Protein AF-A0AA43ULW0-F1 (afdb_monomer)

Structure (mmCIF, N/CA/C/O backbone):
data_AF-A0AA43ULW0-F1
#
_entry.id   AF-A0AA43ULW0-F1
#
loop_
_atom_site.group_PDB
_atom_site.id
_atom_site.type_symbol
_atom_site.label_atom_id
_atom_site.label_alt_id
_atom_site.label_comp_id
_atom_site.label_asym_id
_atom_site.label_entity_id
_atom_site.label_seq_id
_atom_site.pdbx_PDB_ins_code
_atom_site.Cartn_x
_atom_site.Cartn_y
_atom_site.Cartn_z
_atom_site.occupancy
_atom_site.B_iso_or_equiv
_atom_site.auth_seq_id
_atom_site.auth_comp_id
_atom_site.auth_asym_id
_atom_site.auth_atom_id
_atom_site.pdbx_PDB_model_num
ATOM 1 N N . MET A 1 1 ? 13.156 -22.294 36.234 1.00 58.16 1 MET A N 1
ATOM 2 C CA . MET A 1 1 ? 14.154 -21.804 35.255 1.00 58.16 1 MET A CA 1
ATOM 3 C C . MET A 1 1 ? 14.759 -20.509 35.788 1.00 58.16 1 MET A C 1
ATOM 5 O O . MET A 1 1 ? 14.004 -19.620 36.159 1.00 58.16 1 MET A O 1
ATOM 9 N N . ASN A 1 2 ? 16.083 -20.427 35.946 1.00 69.69 2 ASN A N 1
ATOM 10 C CA . ASN A 1 2 ? 16.732 -19.306 36.641 1.00 69.69 2 ASN A CA 1
ATOM 11 C C . ASN A 1 2 ? 16.742 -18.053 35.742 1.00 69.69 2 ASN A C 1
ATOM 13 O O . ASN A 1 2 ? 17.277 -18.096 34.635 1.00 69.69 2 ASN A O 1
ATOM 17 N N . ARG A 1 3 ? 16.164 -16.943 36.219 1.00 70.12 3 ARG A N 1
ATOM 18 C CA . ARG A 1 3 ? 15.975 -15.676 35.478 1.00 70.12 3 ARG A CA 1
ATOM 19 C C . ARG A 1 3 ? 17.259 -15.163 34.811 1.00 70.12 3 ARG A C 1
ATOM 21 O O . ARG A 1 3 ? 17.190 -14.573 33.741 1.00 70.12 3 ARG A O 1
ATOM 28 N N . LYS A 1 4 ? 18.425 -15.438 35.406 1.00 70.44 4 LYS A N 1
ATOM 29 C CA . LYS A 1 4 ? 19.739 -15.075 34.853 1.00 70.44 4 LYS A CA 1
ATOM 30 C C . LYS A 1 4 ? 20.062 -15.811 33.545 1.00 70.44 4 LYS A C 1
ATOM 32 O O . LYS A 1 4 ? 20.487 -15.164 32.599 1.00 70.44 4 LYS A O 1
ATOM 37 N N . TYR A 1 5 ? 19.782 -17.113 33.448 1.00 70.12 5 TYR A N 1
ATOM 38 C CA . TYR A 1 5 ? 20.028 -17.885 32.220 1.00 70.12 5 TYR A CA 1
ATOM 39 C C . TYR A 1 5 ? 19.070 -17.500 31.088 1.00 70.12 5 TYR A C 1
ATOM 41 O O . TYR A 1 5 ? 19.474 -17.488 29.932 1.00 70.12 5 TYR A O 1
ATOM 49 N N . ALA A 1 6 ? 17.829 -17.123 31.414 1.00 65.94 6 ALA A N 1
ATOM 50 C CA . ALA A 1 6 ? 16.873 -16.622 30.426 1.00 65.94 6 ALA A CA 1
ATOM 51 C C . ALA A 1 6 ? 17.321 -15.276 29.826 1.00 65.94 6 ALA A C 1
ATOM 53 O O . ALA A 1 6 ? 17.268 -15.098 28.614 1.00 65.94 6 ALA A O 1
ATOM 54 N N . ILE A 1 7 ? 17.821 -14.354 30.657 1.00 72.75 7 ILE A N 1
ATOM 55 C CA . ILE A 1 7 ? 18.351 -13.063 30.193 1.00 72.75 7 ILE A CA 1
ATOM 56 C C . ILE A 1 7 ? 19.616 -13.271 29.349 1.00 72.75 7 ILE A C 1
ATOM 58 O O . ILE A 1 7 ? 19.720 -12.703 28.267 1.00 72.75 7 ILE A O 1
ATOM 62 N N . SER A 1 8 ? 20.545 -14.126 29.790 1.00 70.00 8 SER A N 1
ATOM 63 C CA . SER A 1 8 ? 21.756 -14.438 29.019 1.00 70.00 8 SER A CA 1
ATOM 64 C C . SER A 1 8 ? 21.445 -15.087 27.667 1.00 70.00 8 SER A C 1
ATOM 66 O O . SER A 1 8 ? 22.076 -14.732 26.678 1.00 70.00 8 SER A O 1
ATOM 68 N N . ALA A 1 9 ? 20.455 -15.982 27.597 1.00 68.44 9 ALA A N 1
ATOM 69 C CA . ALA A 1 9 ? 20.029 -16.593 26.339 1.00 68.44 9 ALA A CA 1
ATOM 70 C C . ALA A 1 9 ? 19.428 -15.562 25.368 1.00 68.44 9 ALA A C 1
ATOM 72 O O . ALA A 1 9 ? 19.774 -15.562 24.191 1.00 68.44 9 ALA A O 1
ATOM 73 N N . VAL A 1 10 ? 18.586 -14.646 25.859 1.00 72.25 10 VAL A N 1
ATOM 74 C CA . VAL A 1 10 ? 17.993 -13.578 25.032 1.00 72.25 10 VAL A CA 1
ATOM 75 C C . VAL A 1 10 ? 19.062 -12.623 24.501 1.00 72.25 10 VAL A C 1
ATOM 77 O O . VAL A 1 10 ? 19.042 -12.282 23.322 1.00 72.25 10 VAL A O 1
ATOM 80 N N . VAL A 1 11 ? 20.023 -12.227 25.340 1.00 76.38 11 VAL A N 1
ATOM 81 C CA . VAL A 1 11 ? 21.135 -11.359 24.922 1.00 76.38 11 VAL A CA 1
ATOM 82 C C . VAL A 1 11 ? 21.999 -12.047 23.867 1.00 76.38 11 VAL A C 1
ATOM 84 O O . VAL A 1 11 ? 22.369 -11.423 22.879 1.00 76.38 11 VAL A O 1
ATOM 87 N N . LEU A 1 12 ? 22.281 -13.340 24.030 1.00 75.25 12 LEU A N 1
ATOM 88 C CA . LEU A 1 12 ? 23.103 -14.091 23.083 1.00 75.25 12 LEU A CA 1
ATOM 89 C C . LEU A 1 12 ? 22.401 -14.260 21.728 1.00 75.25 12 LEU A C 1
ATOM 91 O O . LEU A 1 12 ? 23.026 -14.062 20.693 1.00 75.25 12 LEU A O 1
ATOM 95 N N . VAL A 1 13 ? 21.091 -14.524 21.726 1.00 73.19 13 VAL A N 1
ATOM 96 C CA . VAL A 1 13 ? 20.280 -14.544 20.497 1.00 73.19 13 VAL A CA 1
ATOM 97 C C . VAL A 1 13 ? 20.261 -13.170 19.822 1.00 73.19 13 VAL A C 1
ATOM 99 O O . VAL A 1 13 ? 20.450 -13.090 18.612 1.00 73.19 13 VAL A O 1
ATOM 102 N N . ALA A 1 14 ? 20.102 -12.083 20.582 1.00 70.50 14 ALA A N 1
ATOM 103 C CA . ALA A 1 14 ? 20.127 -10.727 20.034 1.00 70.50 14 ALA A CA 1
ATOM 104 C C . ALA A 1 14 ? 21.490 -10.368 19.412 1.00 70.50 14 ALA A C 1
ATOM 106 O O . ALA A 1 14 ? 21.528 -9.773 18.339 1.00 70.50 14 ALA A O 1
ATOM 107 N N . ILE A 1 15 ? 22.600 -10.773 20.041 1.00 79.75 15 ILE A N 1
ATOM 108 C CA . ILE A 1 15 ? 23.957 -10.577 19.506 1.00 79.75 15 ILE A CA 1
ATOM 109 C C . ILE A 1 15 ? 24.155 -11.373 18.215 1.00 79.75 15 ILE A C 1
ATOM 111 O O . ILE A 1 15 ? 24.715 -10.844 17.262 1.00 79.75 15 ILE A O 1
ATOM 115 N N . VAL A 1 16 ? 23.684 -12.621 18.160 1.00 74.38 16 VAL A N 1
ATOM 116 C CA . VAL A 1 16 ? 23.778 -13.446 16.947 1.00 74.38 16 VAL A CA 1
ATOM 117 C C . VAL A 1 16 ? 22.967 -12.828 15.809 1.00 74.38 16 VAL A C 1
ATOM 119 O O . VAL A 1 16 ? 23.481 -12.716 14.702 1.00 74.38 16 VAL A O 1
ATOM 122 N N . ILE A 1 17 ? 21.744 -12.362 16.077 1.00 72.62 17 ILE A N 1
ATOM 123 C CA . ILE A 1 17 ? 20.927 -11.655 15.080 1.00 72.62 17 ILE A CA 1
ATOM 124 C C . ILE A 1 17 ? 21.650 -10.392 14.599 1.00 72.62 17 ILE A C 1
ATOM 126 O O . ILE A 1 17 ? 21.774 -10.195 13.397 1.00 72.62 17 ILE A O 1
ATOM 130 N N . ALA A 1 18 ? 22.184 -9.575 15.509 1.00 71.50 18 ALA A N 1
ATOM 131 C CA . ALA A 1 18 ? 22.922 -8.367 15.148 1.00 71.50 18 ALA A CA 1
ATOM 132 C C . ALA A 1 18 ? 24.180 -8.675 14.318 1.00 71.50 18 ALA A C 1
ATOM 134 O O . ALA A 1 18 ? 24.424 -8.015 13.316 1.00 71.50 18 ALA A O 1
ATOM 135 N N . ALA A 1 19 ? 24.947 -9.705 14.680 1.00 73.00 19 ALA A N 1
ATOM 136 C CA . ALA A 1 19 ? 26.138 -10.116 13.940 1.00 73.00 19 ALA A CA 1
ATOM 137 C C . ALA A 1 19 ? 25.799 -10.633 12.533 1.00 73.00 19 ALA A C 1
ATOM 139 O O . ALA A 1 19 ? 26.505 -10.321 11.577 1.00 73.00 19 ALA A O 1
ATOM 140 N N . VAL A 1 20 ? 24.705 -11.389 12.398 1.00 73.19 20 VAL A N 1
ATOM 141 C CA . VAL A 1 20 ? 24.195 -11.853 11.101 1.00 73.19 20 VAL A CA 1
ATOM 142 C C . VAL A 1 20 ? 23.741 -10.666 10.252 1.00 73.19 20 VAL A C 1
ATOM 144 O O . VAL A 1 20 ? 24.129 -10.576 9.091 1.00 73.19 20 VAL A O 1
ATOM 147 N N . LEU A 1 21 ? 22.990 -9.726 10.831 1.00 70.62 21 LEU A N 1
ATOM 148 C CA . LEU A 1 21 ? 22.562 -8.510 10.140 1.00 70.62 21 LEU A CA 1
ATOM 149 C C . LEU A 1 21 ? 23.760 -7.673 9.680 1.00 70.62 21 LEU A C 1
ATOM 151 O O . LEU A 1 21 ? 23.816 -7.333 8.507 1.00 70.62 21 LEU A O 1
ATOM 155 N N . CYS A 1 22 ? 24.760 -7.439 10.535 1.00 73.12 22 CYS A N 1
ATOM 156 C CA . CYS A 1 22 ? 25.974 -6.711 10.151 1.00 73.12 22 CYS A CA 1
ATOM 157 C C . CYS A 1 22 ? 26.786 -7.440 9.070 1.00 73.12 22 CYS A C 1
ATOM 159 O O . CYS A 1 22 ? 27.347 -6.800 8.186 1.00 73.12 22 CYS A O 1
ATOM 161 N N . TYR A 1 23 ? 26.851 -8.775 9.103 1.00 71.06 23 TYR A N 1
ATOM 162 C CA . TYR A 1 23 ? 27.538 -9.552 8.068 1.00 71.06 23 TYR A CA 1
ATOM 163 C C . TYR A 1 23 ? 26.844 -9.438 6.702 1.00 71.06 23 TYR A C 1
ATOM 165 O O . TYR A 1 23 ? 27.512 -9.263 5.679 1.00 71.06 23 TYR A O 1
ATOM 173 N N . PHE A 1 24 ? 25.510 -9.517 6.681 1.00 66.19 24 PHE A N 1
ATOM 174 C CA . PHE A 1 24 ? 24.723 -9.301 5.467 1.00 66.19 24 PHE A CA 1
ATOM 175 C C . PHE A 1 24 ? 24.762 -7.847 5.006 1.00 66.19 24 PHE A C 1
ATOM 177 O O . PHE A 1 24 ? 24.799 -7.604 3.809 1.00 66.19 24 PHE A O 1
ATOM 184 N N . GLU A 1 25 ? 24.816 -6.887 5.923 1.00 67.50 25 GLU A N 1
ATOM 185 C CA . GLU A 1 25 ? 24.970 -5.474 5.599 1.00 67.50 25 GLU A CA 1
ATOM 186 C C . GLU A 1 25 ? 26.327 -5.224 4.930 1.00 67.50 25 GLU A C 1
ATOM 188 O O . GLU A 1 25 ? 26.369 -4.659 3.847 1.00 67.50 25 GLU A O 1
ATOM 193 N N . MET A 1 26 ? 27.436 -5.737 5.471 1.00 66.38 26 MET A N 1
ATOM 194 C CA . MET A 1 26 ? 28.771 -5.525 4.891 1.00 66.38 26 MET A CA 1
ATOM 195 C C . MET A 1 26 ? 28.966 -6.166 3.509 1.00 66.38 26 MET A C 1
ATOM 197 O O . MET A 1 26 ? 29.597 -5.565 2.645 1.00 66.38 26 MET A O 1
ATOM 201 N N . ASN A 1 27 ? 28.451 -7.379 3.286 1.00 63.94 27 ASN A N 1
ATOM 202 C CA . ASN A 1 27 ? 28.616 -8.071 1.999 1.00 63.94 27 ASN A CA 1
ATOM 203 C C . ASN A 1 27 ? 27.498 -7.737 1.000 1.00 63.94 27 ASN A C 1
ATOM 205 O O . ASN A 1 27 ? 27.727 -7.712 -0.206 1.00 63.94 27 ASN A O 1
ATOM 209 N N . GLY A 1 28 ? 26.290 -7.474 1.497 1.00 61.84 28 GLY A N 1
ATOM 210 C CA . GLY A 1 28 ? 25.127 -7.118 0.693 1.00 61.84 28 GLY A CA 1
ATOM 211 C C . GLY A 1 28 ? 25.151 -5.670 0.219 1.00 61.84 28 GLY A C 1
ATOM 212 O O . GLY A 1 28 ? 24.713 -5.417 -0.893 1.00 61.84 28 GLY A O 1
ATOM 213 N N . THR A 1 29 ? 25.706 -4.725 0.989 1.00 60.19 29 THR A N 1
ATOM 214 C CA . THR A 1 29 ? 25.797 -3.312 0.563 1.00 60.19 29 THR A CA 1
ATOM 215 C C . THR A 1 29 ? 26.642 -3.127 -0.692 1.00 60.19 29 THR A C 1
ATOM 217 O O . THR A 1 29 ? 26.262 -2.339 -1.548 1.00 60.19 29 THR A O 1
ATOM 220 N N . ILE A 1 30 ? 27.741 -3.874 -0.841 1.00 59.78 30 ILE A N 1
ATOM 221 C CA . ILE A 1 30 ? 28.612 -3.790 -2.024 1.00 59.78 30 ILE A CA 1
ATOM 222 C C . ILE A 1 30 ? 27.890 -4.341 -3.263 1.00 59.78 30 ILE A C 1
ATOM 224 O O . ILE A 1 30 ? 27.883 -3.696 -4.302 1.00 59.78 30 ILE A O 1
ATOM 228 N N . ALA A 1 31 ? 27.219 -5.490 -3.140 1.00 67.75 31 ALA A N 1
ATOM 229 C CA . ALA A 1 31 ? 26.473 -6.09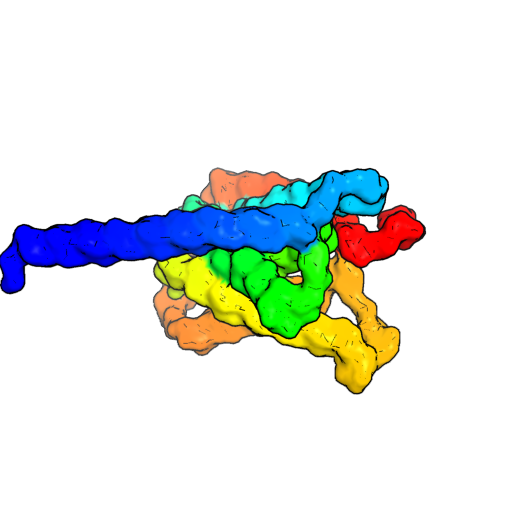0 -4.249 1.00 67.75 31 ALA A CA 1
ATOM 230 C C . ALA A 1 31 ? 25.185 -5.322 -4.606 1.00 67.75 31 ALA A C 1
ATOM 232 O O . ALA A 1 31 ? 24.774 -5.315 -5.763 1.00 67.75 31 ALA A O 1
ATOM 233 N N . LEU A 1 32 ? 24.538 -4.681 -3.626 1.00 67.19 32 LEU A N 1
ATOM 234 C CA . LEU A 1 32 ? 23.335 -3.878 -3.846 1.00 67.19 32 LEU A CA 1
ATOM 235 C C . LEU A 1 32 ? 23.670 -2.508 -4.447 1.00 67.19 32 LEU A C 1
ATOM 237 O O . LEU A 1 32 ? 22.908 -2.021 -5.271 1.00 67.19 32 LEU A O 1
ATOM 241 N N . ALA A 1 33 ? 24.804 -1.900 -4.076 1.00 70.81 33 ALA A N 1
ATOM 242 C CA . ALA A 1 33 ? 25.234 -0.615 -4.631 1.00 70.81 33 ALA A CA 1
ATOM 243 C C . ALA A 1 33 ? 25.393 -0.668 -6.158 1.00 70.81 33 ALA A C 1
ATOM 245 O O . ALA A 1 33 ? 24.956 0.256 -6.835 1.00 70.81 33 ALA A O 1
ATOM 246 N N . ASP A 1 34 ? 25.916 -1.774 -6.695 1.00 79.56 34 ASP A N 1
ATOM 247 C CA . ASP A 1 34 ? 26.040 -1.987 -8.145 1.00 79.56 34 ASP A CA 1
ATOM 248 C C . ASP A 1 34 ? 24.681 -2.169 -8.846 1.00 79.56 34 ASP A C 1
ATOM 250 O O . ASP A 1 34 ? 24.574 -1.982 -10.059 1.00 79.56 34 ASP A O 1
ATOM 254 N N . LYS A 1 35 ? 23.631 -2.531 -8.097 1.00 84.12 35 LYS A N 1
ATOM 255 C CA . LYS A 1 35 ? 22.265 -2.656 -8.614 1.00 84.12 35 LYS A CA 1
ATOM 256 C C . LYS A 1 35 ? 21.477 -1.351 -8.547 1.00 84.12 35 LYS A C 1
ATOM 258 O O . LYS A 1 35 ? 20.441 -1.283 -9.188 1.00 84.12 35 LYS A O 1
ATOM 263 N N . ILE A 1 36 ? 21.888 -0.331 -7.798 1.00 88.69 36 ILE A N 1
ATOM 264 C CA . ILE A 1 36 ? 21.110 0.912 -7.674 1.00 88.69 36 ILE A CA 1
ATOM 265 C C . ILE A 1 36 ? 21.360 1.804 -8.895 1.00 88.69 36 ILE A C 1
ATOM 267 O O . ILE A 1 36 ? 22.508 2.031 -9.273 1.00 88.69 36 ILE A O 1
ATOM 271 N N . SER A 1 37 ? 20.287 2.315 -9.506 1.00 89.31 37 SER A N 1
ATOM 272 C CA . SER A 1 37 ? 20.391 3.288 -10.599 1.00 89.31 37 SER A CA 1
ATOM 273 C C . SER A 1 37 ? 21.152 4.542 -10.154 1.00 89.31 37 SER A C 1
ATOM 275 O O . SER A 1 37 ? 21.019 5.000 -9.018 1.00 89.31 37 SER A O 1
ATOM 277 N N . ASP A 1 38 ? 21.911 5.152 -11.066 1.00 87.69 38 ASP A N 1
ATOM 278 C CA . ASP A 1 38 ? 22.600 6.418 -10.799 1.00 87.69 38 ASP A CA 1
ATOM 279 C C . ASP A 1 38 ? 21.647 7.632 -10.740 1.00 87.69 38 ASP A C 1
ATOM 281 O O . ASP A 1 38 ? 22.072 8.735 -10.386 1.00 87.69 38 ASP A O 1
ATOM 285 N N . GLY A 1 39 ? 20.360 7.443 -11.068 1.00 85.25 39 GLY A N 1
ATOM 286 C CA . GLY A 1 39 ? 19.323 8.475 -10.998 1.00 85.25 39 GLY A CA 1
ATOM 287 C C . GLY A 1 39 ? 19.490 9.607 -12.017 1.00 85.25 39 GLY A C 1
ATOM 288 O O . GLY A 1 39 ? 18.834 10.649 -11.914 1.00 85.25 39 GLY A O 1
ATOM 289 N N . SER A 1 40 ? 20.390 9.455 -12.992 1.00 86.75 40 SER A N 1
ATOM 290 C CA . SER A 1 40 ? 20.744 10.525 -13.928 1.00 86.75 40 SER A CA 1
ATOM 291 C C . SER A 1 40 ? 19.685 10.760 -15.010 1.00 86.75 40 SER A C 1
ATOM 293 O O . SER A 1 40 ? 19.650 11.835 -15.616 1.00 86.75 40 SER A O 1
ATOM 295 N N . SER A 1 41 ? 18.796 9.789 -15.244 1.00 88.56 41 SER A N 1
ATOM 296 C CA . SER A 1 41 ? 17.776 9.892 -16.286 1.00 88.56 41 SER A CA 1
ATOM 297 C C . SER A 1 41 ? 16.658 10.874 -15.904 1.00 88.56 41 SER A C 1
ATOM 299 O O . SER A 1 41 ? 16.161 10.895 -14.776 1.00 88.56 41 SER A O 1
ATOM 301 N N . ALA A 1 42 ? 16.218 11.691 -16.867 1.00 87.00 42 ALA A N 1
ATOM 302 C CA . ALA A 1 42 ? 15.141 12.660 -16.643 1.00 87.00 42 ALA A CA 1
ATOM 303 C C . ALA A 1 42 ? 13.816 11.981 -16.247 1.00 87.00 42 ALA A C 1
ATOM 305 O O . ALA A 1 42 ? 13.073 12.503 -15.418 1.00 87.00 42 ALA A O 1
ATOM 306 N N . THR A 1 43 ? 13.535 10.801 -16.808 1.00 85.94 43 THR A N 1
ATOM 307 C CA . THR A 1 43 ? 12.348 10.001 -16.478 1.00 85.94 43 THR A CA 1
ATOM 308 C C . THR A 1 43 ? 12.359 9.566 -15.017 1.00 85.94 43 THR A C 1
ATOM 310 O O . THR A 1 43 ? 11.354 9.719 -14.327 1.00 85.94 43 THR A O 1
ATOM 313 N N . GLU A 1 44 ? 13.500 9.092 -14.520 1.00 89.25 44 GLU A N 1
ATOM 314 C CA . GLU A 1 44 ? 13.638 8.645 -13.135 1.00 89.25 44 GLU A CA 1
ATOM 315 C C . GLU A 1 44 ? 13.504 9.810 -12.143 1.00 89.25 44 GLU A C 1
ATOM 317 O O . GLU A 1 44 ? 12.828 9.695 -11.119 1.00 89.25 44 GLU A O 1
ATOM 322 N N . GLN A 1 45 ? 14.040 10.984 -12.490 1.00 89.12 45 GLN A N 1
ATOM 323 C CA . GLN A 1 45 ? 13.859 12.205 -11.695 1.00 89.12 45 GLN A CA 1
ATOM 324 C C . GLN A 1 45 ? 12.392 12.662 -11.645 1.00 89.12 45 GLN A C 1
ATOM 326 O O . GLN A 1 45 ? 11.919 13.098 -10.594 1.00 89.12 45 GLN A O 1
ATOM 331 N N . LEU A 1 46 ? 11.640 12.535 -12.744 1.00 87.69 46 LEU A N 1
ATOM 332 C CA . LEU A 1 46 ? 10.200 12.827 -12.760 1.00 87.69 46 LEU A CA 1
ATOM 333 C C . LEU A 1 46 ? 9.404 11.815 -11.927 1.00 87.69 46 LEU A C 1
ATOM 335 O O . LEU A 1 46 ? 8.511 12.194 -11.166 1.00 87.69 46 LEU A O 1
ATOM 339 N N . GLN A 1 47 ? 9.751 10.532 -12.030 1.00 92.25 47 GLN A N 1
ATOM 340 C CA . GLN A 1 47 ? 9.181 9.475 -11.198 1.00 92.25 47 GLN A CA 1
ATOM 341 C C . GLN A 1 47 ? 9.493 9.688 -9.710 1.00 92.25 47 GLN A C 1
ATOM 343 O O . GLN A 1 47 ? 8.705 9.276 -8.858 1.00 92.25 47 GLN A O 1
ATOM 348 N N . PHE A 1 48 ? 10.598 10.363 -9.364 1.00 93.44 48 PHE A N 1
ATOM 349 C CA . PHE A 1 48 ? 10.936 10.632 -7.968 1.00 93.44 48 PHE A CA 1
ATOM 350 C C . PHE A 1 48 ? 9.859 11.443 -7.250 1.00 93.44 48 PHE A C 1
ATOM 352 O O . PHE A 1 48 ? 9.406 11.035 -6.179 1.00 93.44 48 PHE A O 1
ATOM 359 N N . GLY A 1 49 ? 9.380 12.519 -7.880 1.00 93.50 49 GLY A N 1
ATOM 360 C CA . GLY A 1 49 ? 8.271 13.316 -7.352 1.00 93.50 49 GLY A CA 1
ATOM 361 C C . GLY A 1 49 ? 7.003 12.483 -7.161 1.00 93.50 49 GLY A C 1
ATOM 362 O O . GLY A 1 49 ? 6.430 12.476 -6.074 1.00 93.50 49 GLY A O 1
ATOM 363 N N . LYS A 1 50 ? 6.630 11.688 -8.172 1.00 93.88 50 LYS A N 1
ATOM 364 C CA . LYS A 1 50 ? 5.438 10.828 -8.098 1.00 93.88 50 LYS A CA 1
ATOM 365 C C . LYS A 1 50 ? 5.545 9.775 -6.996 1.00 93.88 50 LYS A C 1
ATOM 367 O O . LYS A 1 50 ? 4.576 9.514 -6.294 1.00 93.88 50 LYS A O 1
ATOM 372 N N . ASN A 1 51 ? 6.723 9.189 -6.788 1.00 96.12 51 ASN A N 1
ATOM 373 C CA . ASN A 1 51 ? 6.924 8.229 -5.703 1.00 96.12 51 ASN A CA 1
ATOM 374 C C . ASN A 1 51 ? 6.712 8.871 -4.323 1.00 96.12 51 ASN A C 1
ATOM 376 O O . ASN A 1 51 ? 6.071 8.278 -3.456 1.00 96.12 51 ASN A O 1
ATOM 380 N N . LEU A 1 52 ? 7.216 10.093 -4.116 1.00 96.62 52 LEU A N 1
ATOM 381 C CA . LEU A 1 52 ? 6.983 10.823 -2.868 1.00 96.62 52 LEU A CA 1
ATOM 382 C C . LEU A 1 52 ? 5.496 11.114 -2.649 1.00 96.62 52 LEU A C 1
ATOM 384 O O . LEU A 1 52 ? 5.009 10.944 -1.529 1.00 96.62 52 LEU A O 1
ATOM 388 N N . ASP A 1 53 ? 4.770 11.480 -3.706 1.00 97.56 53 ASP A N 1
ATOM 389 C CA . ASP A 1 53 ? 3.322 11.676 -3.633 1.00 97.56 53 ASP A CA 1
ATOM 390 C C . ASP A 1 53 ? 2.615 10.390 -3.186 1.00 97.56 53 ASP A C 1
ATOM 392 O O . ASP A 1 53 ? 1.788 10.435 -2.279 1.00 97.56 53 ASP A O 1
ATOM 396 N N . ILE A 1 54 ? 2.977 9.227 -3.740 1.00 97.75 54 ILE A N 1
ATOM 397 C CA . ILE A 1 54 ? 2.367 7.938 -3.372 1.00 97.75 54 ILE A CA 1
ATOM 398 C C . ILE A 1 54 ? 2.711 7.551 -1.929 1.00 97.75 54 ILE A C 1
ATOM 400 O O . ILE A 1 54 ? 1.839 7.078 -1.198 1.00 97.75 54 ILE A O 1
ATOM 404 N N . TRP A 1 55 ? 3.945 7.787 -1.473 1.00 97.56 55 TRP A N 1
ATOM 405 C CA . TRP A 1 55 ? 4.307 7.608 -0.063 1.00 97.56 55 TRP A CA 1
ATOM 406 C C . TRP A 1 55 ? 3.461 8.484 0.857 1.00 97.56 55 TRP A C 1
ATOM 408 O O . TRP A 1 55 ? 3.002 8.033 1.911 1.00 97.56 55 TRP A O 1
ATOM 418 N N . PHE A 1 56 ? 3.231 9.734 0.459 1.00 97.88 56 PHE A N 1
ATOM 419 C CA . PHE A 1 56 ? 2.387 10.640 1.216 1.00 97.88 56 PHE A CA 1
ATOM 420 C C . PHE A 1 56 ? 0.926 10.175 1.205 1.00 97.88 56 PHE A C 1
ATOM 422 O O . PHE A 1 56 ? 0.305 10.098 2.265 1.00 97.88 56 PHE A O 1
ATOM 429 N N . MET A 1 57 ? 0.405 9.746 0.051 1.00 98.38 57 MET A N 1
ATOM 430 C CA . MET A 1 57 ? -0.917 9.128 -0.063 1.00 98.38 57 MET A CA 1
ATOM 431 C C . MET A 1 57 ? -1.048 7.898 0.837 1.00 98.38 57 MET A C 1
ATOM 433 O O . MET A 1 57 ? -2.054 7.779 1.527 1.00 98.38 57 MET A O 1
ATOM 437 N N . LEU A 1 58 ? -0.033 7.030 0.919 1.00 98.12 58 LEU A N 1
ATOM 438 C CA . LEU A 1 58 ? -0.037 5.859 1.803 1.00 98.12 58 LEU A CA 1
ATOM 439 C C . LEU A 1 58 ? -0.294 6.266 3.259 1.00 98.12 58 LEU A C 1
ATOM 441 O O . LEU A 1 58 ? -1.125 5.655 3.935 1.00 98.12 58 LEU A O 1
ATOM 445 N N . MET A 1 59 ? 0.354 7.336 3.728 1.00 96.31 59 MET A N 1
ATOM 446 C CA . MET A 1 59 ? 0.097 7.880 5.065 1.00 96.31 59 MET A CA 1
ATOM 447 C C . MET A 1 59 ? -1.306 8.475 5.180 1.00 96.31 59 MET A C 1
ATOM 449 O O . MET A 1 59 ? -1.980 8.255 6.182 1.00 96.31 59 MET A O 1
ATOM 453 N N . LEU A 1 60 ? -1.787 9.188 4.162 1.00 97.75 60 LEU A N 1
ATOM 454 C CA . LEU A 1 60 ? -3.140 9.748 4.162 1.00 97.75 60 LEU A CA 1
ATOM 455 C C . LEU A 1 60 ? -4.227 8.659 4.181 1.00 97.75 60 LEU A C 1
ATOM 457 O O . LEU A 1 60 ? -5.247 8.851 4.838 1.00 97.75 60 LEU A O 1
ATOM 461 N N . VAL A 1 61 ? -4.009 7.492 3.560 1.00 97.00 61 VAL A N 1
ATOM 462 C CA . VAL A 1 61 ? -4.927 6.344 3.692 1.00 97.00 61 VAL A CA 1
ATOM 463 C C . VAL A 1 61 ? -4.994 5.873 5.149 1.00 97.00 61 VAL A C 1
ATOM 465 O O . VAL A 1 61 ? -6.083 5.562 5.632 1.00 97.00 61 VAL A O 1
ATOM 468 N N . ALA A 1 62 ? -3.887 5.911 5.903 1.00 95.19 62 ALA A N 1
ATOM 469 C CA . ALA A 1 62 ? -3.930 5.669 7.348 1.00 95.19 62 ALA A CA 1
ATOM 470 C C . ALA A 1 62 ? -4.878 6.653 8.049 1.00 95.19 62 ALA A C 1
ATOM 472 O O . ALA A 1 62 ? -5.741 6.234 8.818 1.00 95.19 62 ALA A O 1
ATOM 473 N N . PHE A 1 63 ? -4.769 7.947 7.728 1.00 95.25 63 PHE A N 1
ATOM 474 C CA . PHE A 1 63 ? -5.640 8.998 8.264 1.00 95.25 63 PHE A CA 1
ATOM 475 C C . PHE A 1 63 ? -7.103 8.886 7.807 1.00 95.25 63 PHE A C 1
ATOM 477 O O . PHE A 1 63 ? -7.987 9.336 8.530 1.00 95.25 63 PHE A O 1
ATOM 484 N N . LEU A 1 64 ? -7.408 8.242 6.677 1.00 94.69 64 LEU A N 1
ATOM 485 C CA . LEU A 1 64 ? -8.795 7.898 6.338 1.00 94.69 64 LEU A CA 1
ATOM 486 C C . LEU A 1 64 ? -9.376 6.845 7.279 1.00 94.69 64 LEU A C 1
ATOM 488 O O . LEU A 1 64 ? -10.564 6.879 7.593 1.00 94.69 64 LEU A O 1
ATOM 492 N N . MET A 1 65 ? -8.548 5.910 7.736 1.00 94.19 65 MET A N 1
ATOM 493 C CA . MET A 1 65 ? -8.989 4.793 8.563 1.00 94.19 65 MET A CA 1
ATOM 494 C C . MET A 1 65 ? -9.155 5.170 10.045 1.00 94.19 65 MET A C 1
ATOM 496 O O . MET A 1 65 ? -9.808 4.436 10.784 1.00 94.19 65 MET A O 1
ATOM 500 N N . ILE A 1 66 ? -8.667 6.332 10.501 1.00 93.75 66 ILE A N 1
ATOM 501 C CA . ILE A 1 66 ? -8.734 6.714 11.927 1.00 93.75 66 ILE A CA 1
ATOM 502 C C . ILE A 1 66 ? -10.131 7.086 12.438 1.00 93.75 66 ILE A C 1
ATOM 504 O O . ILE A 1 66 ? -10.267 7.458 13.600 1.00 93.75 66 ILE A O 1
ATOM 508 N N . PHE A 1 67 ? -11.185 6.990 11.621 1.00 89.44 67 PHE A N 1
ATOM 509 C CA . PHE A 1 67 ? -12.542 7.388 12.016 1.00 89.44 67 PHE A CA 1
ATOM 510 C C . PHE A 1 67 ? -13.028 6.701 13.304 1.00 89.44 67 PHE A C 1
ATOM 512 O O . PHE A 1 67 ? -13.745 7.334 14.085 1.00 89.44 67 PHE A O 1
ATOM 519 N N . ILE A 1 68 ? -12.600 5.458 13.566 1.00 91.00 68 ILE A N 1
ATOM 520 C CA . ILE A 1 68 ? -12.952 4.711 14.779 1.00 91.00 68 ILE A CA 1
ATOM 521 C C . ILE A 1 68 ? -12.078 5.157 15.953 1.00 91.00 68 ILE A C 1
ATOM 523 O O . ILE A 1 68 ? -10.901 4.797 16.047 1.00 91.00 68 ILE A O 1
ATOM 527 N N . ARG A 1 69 ? -12.699 5.832 16.928 1.00 90.06 69 ARG A N 1
ATOM 528 C CA . ARG A 1 69 ? -12.035 6.41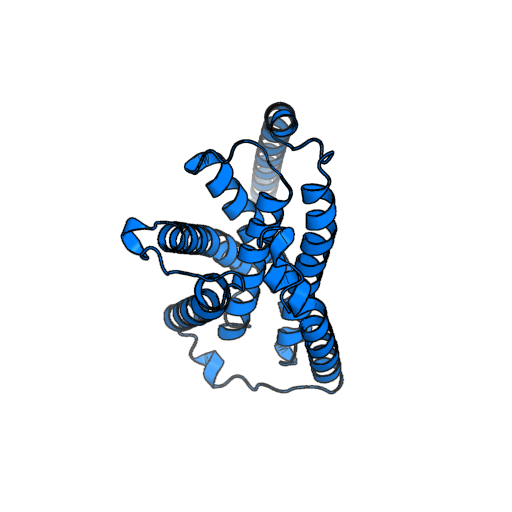1 18.110 1.00 90.06 69 ARG A CA 1
ATOM 529 C C . ARG A 1 69 ? -11.075 5.452 18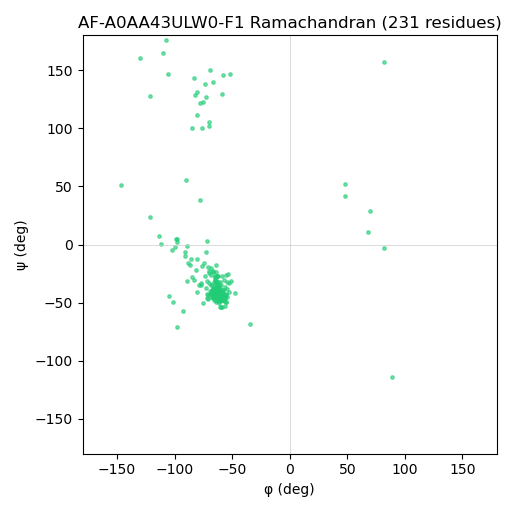.819 1.00 90.06 69 ARG A C 1
ATOM 531 O O . ARG A 1 69 ? -9.999 5.841 19.264 1.00 90.06 69 ARG A O 1
ATOM 538 N N . LYS A 1 70 ? -11.480 4.189 18.963 1.00 90.25 70 LYS A N 1
ATOM 539 C CA . LYS A 1 70 ? -10.716 3.155 19.679 1.00 90.25 70 LYS A CA 1
ATOM 540 C C . LYS A 1 70 ? -9.371 2.835 19.018 1.00 90.25 70 LYS A C 1
ATOM 542 O O . LYS A 1 70 ? -8.434 2.460 19.719 1.00 90.25 70 LYS A O 1
ATOM 547 N N . PHE A 1 71 ? -9.282 2.959 17.694 1.00 89.31 71 PHE A N 1
ATOM 548 C CA . PHE A 1 71 ? -8.130 2.518 16.909 1.00 89.31 71 PHE A CA 1
ATOM 549 C C . PHE A 1 71 ? -7.329 3.671 16.292 1.00 89.31 71 PHE A C 1
ATOM 551 O O . PHE A 1 71 ? -6.312 3.388 15.666 1.00 89.31 71 PHE A O 1
ATOM 558 N N . GLU A 1 72 ? -7.728 4.932 16.521 1.00 90.12 72 GLU A N 1
ATOM 559 C CA . GLU A 1 72 ? -7.176 6.152 15.901 1.00 90.12 72 GLU A CA 1
ATOM 560 C C . GLU A 1 72 ? -5.660 6.078 15.638 1.00 90.12 72 GLU A C 1
ATOM 562 O O . GLU A 1 72 ? -5.221 5.957 14.500 1.00 90.12 72 GLU A O 1
ATOM 567 N N . TRP A 1 73 ? -4.842 6.064 16.691 1.00 91.38 73 TRP A N 1
ATOM 568 C CA . TRP A 1 73 ? -3.380 6.045 16.550 1.00 91.38 73 TRP A CA 1
ATOM 569 C C . TRP A 1 73 ? -2.797 4.655 16.281 1.00 91.38 73 TRP A C 1
ATOM 571 O O . TRP A 1 73 ? -1.693 4.530 15.750 1.00 91.38 73 TRP A O 1
ATOM 581 N N . GLY A 1 74 ? -3.534 3.599 16.633 1.00 94.12 74 GLY A N 1
ATOM 582 C CA . GLY A 1 74 ? -3.122 2.224 16.361 1.00 94.12 74 GLY A CA 1
ATOM 583 C C . GLY A 1 74 ? -3.022 1.949 14.861 1.00 94.12 74 GLY A C 1
ATOM 584 O O . GLY A 1 74 ? -2.126 1.235 14.424 1.00 94.12 74 GLY A O 1
ATOM 585 N N . ILE A 1 75 ? -3.892 2.571 14.070 1.00 95.06 75 ILE A N 1
ATOM 586 C CA . ILE A 1 75 ? -3.925 2.439 12.612 1.00 95.06 75 ILE A CA 1
ATOM 587 C C . ILE A 1 75 ? -2.680 3.027 11.953 1.00 95.06 75 ILE A C 1
ATOM 589 O O . ILE A 1 75 ? -2.152 2.428 11.016 1.00 95.06 75 ILE A O 1
ATOM 593 N N . CYS A 1 76 ? -2.159 4.145 12.460 1.00 95.50 76 CYS A N 1
ATOM 594 C CA . CYS A 1 76 ? -0.913 4.718 11.951 1.00 95.50 76 CYS A CA 1
ATOM 595 C C . CYS A 1 76 ? 0.251 3.734 12.130 1.00 95.50 76 CYS A C 1
ATOM 597 O O . CYS A 1 76 ? 1.015 3.494 11.198 1.00 95.50 76 CYS A O 1
ATOM 599 N N . LEU A 1 77 ? 0.349 3.090 13.300 1.00 95.81 77 LEU A N 1
ATOM 600 C CA . LEU A 1 77 ? 1.372 2.071 13.540 1.00 95.81 77 LEU A CA 1
ATOM 601 C C . LEU A 1 77 ? 1.144 0.813 12.688 1.00 95.81 77 LEU A C 1
ATOM 603 O O . LEU A 1 77 ? 2.094 0.293 12.109 1.00 95.81 77 LEU A O 1
ATOM 607 N N . ALA A 1 78 ? -0.101 0.346 12.566 1.00 96.50 78 ALA A N 1
ATOM 608 C CA . ALA A 1 78 ? -0.454 -0.780 11.700 1.00 96.50 78 ALA A CA 1
ATOM 609 C C . ALA A 1 78 ? -0.068 -0.517 10.236 1.00 96.50 78 ALA A C 1
ATOM 611 O O . ALA A 1 78 ? 0.457 -1.405 9.564 1.00 96.50 78 ALA A O 1
ATOM 612 N N . THR A 1 79 ? -0.265 0.717 9.769 1.00 96.88 79 THR A N 1
ATOM 613 C CA . THR A 1 79 ? 0.117 1.171 8.428 1.00 96.88 79 THR A CA 1
ATOM 614 C C . THR A 1 79 ? 1.629 1.133 8.245 1.00 96.88 79 THR A C 1
ATOM 616 O O . THR A 1 79 ? 2.103 0.523 7.298 1.00 96.88 79 THR A O 1
ATOM 619 N N . LEU A 1 80 ? 2.407 1.690 9.177 1.00 96.75 80 LEU A N 1
ATOM 620 C CA . LEU A 1 80 ? 3.872 1.663 9.089 1.00 96.75 80 LEU A CA 1
ATOM 621 C C . LEU A 1 80 ? 4.433 0.233 9.096 1.00 96.75 80 LEU A C 1
ATOM 623 O O . LEU A 1 80 ? 5.310 -0.089 8.297 1.00 96.75 80 LEU A O 1
ATOM 627 N N . LEU A 1 81 ? 3.916 -0.632 9.976 1.00 96.12 81 LEU A N 1
ATOM 628 C CA . LEU A 1 81 ? 4.354 -2.027 10.089 1.00 96.12 81 LEU A CA 1
ATOM 629 C C . LEU A 1 81 ? 4.004 -2.847 8.843 1.00 96.12 81 LEU A C 1
ATOM 631 O O . LEU A 1 81 ? 4.835 -3.601 8.342 1.00 96.12 81 LEU A O 1
ATOM 635 N N . SER A 1 82 ? 2.777 -2.712 8.343 1.00 96.62 82 SER A N 1
ATOM 636 C CA . SER A 1 82 ? 2.367 -3.411 7.126 1.00 96.62 82 SER A CA 1
ATOM 637 C C . SER A 1 82 ? 3.128 -2.896 5.908 1.00 96.62 82 SER A C 1
ATOM 639 O O . SER A 1 82 ? 3.658 -3.720 5.172 1.00 96.62 82 SER A O 1
ATOM 641 N N . ALA A 1 83 ? 3.279 -1.574 5.763 1.00 97.56 83 ALA A N 1
ATOM 642 C CA . ALA A 1 83 ? 3.983 -0.952 4.648 1.00 97.56 83 ALA A CA 1
ATOM 643 C C . ALA A 1 83 ? 5.456 -1.364 4.581 1.00 97.56 83 ALA A C 1
ATOM 645 O O . ALA A 1 83 ? 5.905 -1.796 3.526 1.00 97.56 83 ALA A O 1
ATOM 646 N N . VAL A 1 84 ? 6.209 -1.300 5.690 1.00 95.88 84 VAL A N 1
ATOM 647 C CA . VAL A 1 84 ? 7.624 -1.718 5.665 1.00 95.88 84 VAL A CA 1
ATOM 648 C C . VAL A 1 84 ? 7.760 -3.192 5.291 1.00 95.88 84 VAL A C 1
ATOM 650 O O . VAL A 1 84 ? 8.628 -3.557 4.501 1.00 95.88 84 VAL A O 1
ATOM 653 N N . SER A 1 85 ? 6.874 -4.047 5.809 1.00 94.00 85 SER A N 1
ATOM 654 C CA . SER A 1 85 ? 6.948 -5.474 5.527 1.00 94.00 85 SER A CA 1
ATOM 655 C C . SER A 1 85 ? 6.539 -5.812 4.095 1.00 94.00 85 SER A C 1
ATOM 657 O O . SER A 1 85 ? 7.202 -6.642 3.480 1.00 94.00 85 SER A O 1
ATOM 659 N N . SER A 1 86 ? 5.470 -5.218 3.558 1.00 97.50 86 SER A N 1
ATOM 660 C CA . SER A 1 86 ? 5.058 -5.457 2.170 1.00 97.50 86 SER A CA 1
ATOM 661 C C . SER A 1 86 ? 6.066 -4.885 1.182 1.00 97.50 86 SER A C 1
ATOM 663 O O . SER A 1 86 ? 6.389 -5.552 0.206 1.00 97.50 86 SER A O 1
ATOM 665 N N . PHE A 1 87 ? 6.611 -3.697 1.460 1.00 97.88 87 PHE A N 1
ATOM 666 C CA . PHE A 1 87 ? 7.602 -3.035 0.616 1.00 97.88 87 PHE A CA 1
ATOM 667 C C . PHE A 1 87 ? 8.863 -3.888 0.465 1.00 97.88 87 PHE A C 1
ATOM 669 O O . PHE A 1 87 ? 9.261 -4.220 -0.649 1.00 97.88 87 PHE A O 1
ATOM 676 N N . VAL A 1 88 ? 9.461 -4.307 1.587 1.00 94.12 88 VAL A N 1
ATOM 677 C CA . VAL A 1 88 ? 10.701 -5.099 1.577 1.00 94.12 88 VAL A CA 1
ATOM 678 C C . VAL A 1 88 ? 10.483 -6.470 0.941 1.00 94.12 88 VAL A C 1
ATOM 680 O O . VAL A 1 88 ? 11.314 -6.913 0.151 1.00 94.12 88 VAL A O 1
ATOM 683 N N . VAL A 1 89 ? 9.369 -7.146 1.246 1.00 92.19 89 VAL A N 1
ATOM 684 C CA . VAL A 1 89 ? 9.089 -8.467 0.662 1.00 92.19 89 VAL A CA 1
ATOM 685 C C . VAL A 1 89 ? 8.817 -8.364 -0.836 1.00 92.19 89 VAL A C 1
ATOM 687 O O . VAL A 1 89 ? 9.305 -9.203 -1.587 1.00 92.19 89 VAL A O 1
ATOM 690 N N . TYR A 1 90 ? 8.107 -7.330 -1.292 1.00 97.75 90 TYR A N 1
ATOM 691 C CA . TYR A 1 90 ? 7.897 -7.099 -2.718 1.00 97.75 90 TYR A CA 1
ATOM 692 C C . TYR A 1 90 ? 9.225 -6.862 -3.452 1.00 97.75 90 TYR A C 1
ATOM 694 O O . TYR A 1 90 ? 9.485 -7.531 -4.450 1.00 97.75 90 TYR A O 1
ATOM 702 N N . LEU A 1 91 ? 10.102 -5.992 -2.930 1.00 95.06 91 LEU A N 1
ATOM 703 C CA . LEU A 1 91 ? 11.436 -5.777 -3.509 1.00 95.06 91 LEU A CA 1
ATOM 704 C C . LEU A 1 91 ? 12.247 -7.076 -3.575 1.00 95.06 91 LEU A C 1
ATOM 706 O O . LEU A 1 91 ? 12.848 -7.371 -4.602 1.00 95.06 91 LEU A O 1
ATOM 710 N N . ALA A 1 92 ? 12.220 -7.882 -2.510 1.00 89.94 92 ALA A N 1
ATOM 711 C CA . ALA A 1 92 ? 12.920 -9.162 -2.474 1.00 89.94 92 ALA A CA 1
ATOM 712 C C . ALA A 1 92 ? 12.386 -10.156 -3.519 1.00 89.94 92 ALA A C 1
ATOM 714 O O . ALA A 1 92 ? 13.168 -10.889 -4.114 1.00 89.94 92 ALA A O 1
ATOM 715 N N . ILE A 1 93 ? 11.073 -10.185 -3.768 1.00 92.44 93 ILE A N 1
ATOM 716 C CA . ILE A 1 93 ? 10.483 -11.021 -4.825 1.00 92.44 93 ILE A CA 1
ATOM 717 C C . ILE A 1 93 ? 10.951 -10.543 -6.202 1.00 92.44 93 ILE A C 1
ATOM 719 O O . ILE A 1 93 ? 11.387 -11.357 -7.013 1.00 92.44 93 ILE A O 1
ATOM 723 N N . GLN A 1 94 ? 10.884 -9.236 -6.464 1.00 94.56 94 GLN A N 1
ATOM 724 C CA . GLN A 1 94 ? 11.303 -8.678 -7.750 1.00 94.56 94 GLN A CA 1
ATOM 725 C C . GLN A 1 94 ? 12.794 -8.921 -8.019 1.00 94.56 94 GLN A C 1
ATOM 727 O O . GLN A 1 94 ? 13.160 -9.322 -9.120 1.00 94.56 94 GLN A O 1
ATOM 732 N N . ASP A 1 95 ? 13.650 -8.766 -7.007 1.00 89.88 95 ASP A N 1
ATOM 733 C CA . ASP A 1 95 ? 15.090 -8.974 -7.164 1.00 89.88 95 ASP A CA 1
ATOM 734 C C . ASP A 1 95 ? 15.474 -10.458 -7.235 1.00 89.88 95 ASP A C 1
ATOM 736 O O . ASP A 1 95 ? 16.182 -10.869 -8.148 1.00 89.88 95 ASP A O 1
ATOM 740 N N . PHE A 1 96 ? 15.009 -11.287 -6.295 1.00 86.94 96 PHE A N 1
ATOM 741 C CA . PHE A 1 96 ? 15.484 -12.670 -6.180 1.00 86.94 96 PHE A CA 1
ATOM 742 C C . PHE A 1 96 ? 14.760 -13.660 -7.090 1.00 86.94 96 PHE A C 1
ATOM 744 O O . PHE A 1 96 ? 15.337 -14.694 -7.422 1.00 86.94 96 PHE A O 1
ATOM 751 N N . TYR A 1 97 ? 13.499 -13.400 -7.447 1.00 89.25 97 TYR A N 1
ATOM 752 C CA . TYR A 1 97 ? 12.706 -14.324 -8.262 1.00 89.25 97 TYR A CA 1
ATOM 753 C C . TYR A 1 97 ? 12.558 -13.853 -9.708 1.00 89.25 97 TYR A C 1
ATOM 755 O O . TYR A 1 97 ? 12.702 -14.662 -10.622 1.00 89.25 97 TYR A O 1
ATOM 763 N N . PHE A 1 98 ? 12.278 -12.565 -9.921 1.00 90.56 98 PHE A N 1
ATOM 764 C CA . PHE A 1 98 ? 12.105 -12.010 -11.267 1.00 90.56 98 PHE A CA 1
ATOM 765 C C . PHE A 1 98 ? 13.394 -11.458 -11.884 1.00 90.56 98 PHE A C 1
ATOM 767 O O . PHE A 1 98 ? 13.370 -11.110 -13.061 1.00 90.56 98 PHE A O 1
ATOM 774 N N . ASP A 1 99 ? 14.494 -11.410 -11.123 1.00 89.25 99 ASP A N 1
ATOM 775 C CA . ASP A 1 99 ? 15.790 -10.864 -11.548 1.00 89.25 99 ASP A CA 1
ATOM 776 C C . ASP A 1 99 ? 15.642 -9.491 -12.221 1.00 89.25 99 ASP A C 1
ATOM 778 O O . ASP A 1 99 ? 16.095 -9.262 -13.340 1.00 89.25 99 ASP A O 1
ATOM 782 N N . TYR A 1 100 ? 14.947 -8.574 -11.534 1.00 88.94 100 TYR A N 1
ATOM 783 C CA . TYR A 1 100 ? 14.588 -7.250 -12.062 1.00 88.94 100 TYR A CA 1
ATOM 784 C C . TYR A 1 100 ? 15.794 -6.449 -12.595 1.00 88.94 100 TYR A C 1
ATOM 786 O O . TYR A 1 100 ? 15.644 -5.598 -13.471 1.00 88.94 100 TYR A O 1
ATOM 794 N N . GLY A 1 101 ? 17.000 -6.729 -12.093 1.00 89.38 101 GLY A N 1
ATOM 795 C CA . GLY A 1 101 ? 18.234 -6.072 -12.509 1.00 89.38 101 GLY A CA 1
ATOM 796 C C . GLY A 1 101 ? 18.507 -4.818 -11.684 1.00 89.38 101 GLY A C 1
ATOM 797 O O . GLY A 1 101 ? 18.796 -4.913 -10.489 1.00 89.38 101 GLY A O 1
ATOM 798 N N . THR A 1 102 ? 18.456 -3.649 -12.322 1.00 91.50 102 THR A N 1
ATOM 799 C CA . THR A 1 102 ? 18.769 -2.364 -11.684 1.00 91.50 102 THR A CA 1
ATOM 800 C C . THR A 1 102 ? 17.570 -1.834 -10.901 1.00 91.50 102 THR A C 1
ATOM 802 O O . THR A 1 102 ? 16.471 -1.725 -11.429 1.00 91.50 102 THR A O 1
ATOM 805 N N . TRP A 1 103 ? 17.781 -1.471 -9.641 1.00 92.69 103 TRP A N 1
ATOM 806 C CA . TRP A 1 103 ? 16.802 -0.824 -8.782 1.00 92.69 103 TRP A CA 1
ATOM 807 C C . TRP A 1 103 ? 16.676 0.644 -9.182 1.00 92.69 103 TRP A C 1
ATOM 809 O O . TRP A 1 103 ? 17.512 1.475 -8.823 1.00 92.69 103 TRP A O 1
ATOM 819 N N . ASP A 1 104 ? 15.624 0.932 -9.939 1.00 93.81 104 ASP A N 1
ATOM 820 C CA . ASP A 1 104 ? 15.247 2.255 -10.415 1.00 93.81 104 ASP A CA 1
ATOM 821 C C . ASP A 1 104 ? 14.008 2.786 -9.677 1.00 93.81 104 ASP A C 1
ATOM 823 O O . ASP A 1 104 ? 13.361 2.098 -8.873 1.00 93.81 104 ASP A O 1
ATOM 827 N N . GLN A 1 105 ? 13.630 4.027 -9.971 1.00 94.44 105 GLN A N 1
ATOM 828 C CA . GLN A 1 105 ? 12.444 4.623 -9.364 1.00 94.44 105 GLN A CA 1
ATOM 829 C C . GLN A 1 105 ? 11.136 3.902 -9.732 1.00 94.44 105 GLN A C 1
ATOM 831 O O . GLN A 1 105 ? 10.204 3.898 -8.923 1.00 94.44 105 GLN A O 1
ATOM 836 N N . THR A 1 106 ? 11.066 3.238 -10.890 1.00 95.06 106 THR A N 1
ATOM 837 C CA . THR A 1 106 ? 9.923 2.396 -11.276 1.00 95.06 106 THR A CA 1
ATOM 838 C C . THR A 1 106 ? 9.721 1.252 -10.282 1.00 95.06 106 THR A C 1
ATOM 840 O O . THR A 1 106 ? 8.602 1.050 -9.799 1.00 95.06 106 THR A O 1
ATOM 843 N N . LEU A 1 107 ? 10.792 0.532 -9.920 1.00 96.38 107 LEU A N 1
ATOM 844 C CA . LEU A 1 107 ? 10.732 -0.544 -8.929 1.00 96.38 107 LEU A CA 1
ATOM 845 C C . LEU A 1 107 ? 10.249 -0.027 -7.573 1.00 96.38 107 LEU A C 1
ATOM 847 O O . LEU A 1 107 ? 9.384 -0.644 -6.942 1.00 96.38 107 LEU A O 1
ATOM 851 N N . LEU A 1 108 ? 10.778 1.122 -7.142 1.00 96.75 108 LEU A N 1
ATOM 852 C CA . LEU A 1 108 ? 10.380 1.737 -5.879 1.00 96.75 108 LEU A CA 1
ATOM 853 C C . LEU A 1 108 ? 8.898 2.120 -5.896 1.00 96.75 108 LEU A C 1
ATOM 855 O O . LEU A 1 108 ? 8.187 1.748 -4.967 1.00 96.75 108 LEU A O 1
ATOM 859 N N . ILE A 1 109 ? 8.405 2.769 -6.957 1.00 97.44 109 ILE A N 1
ATOM 860 C CA . ILE A 1 109 ? 6.978 3.101 -7.112 1.00 97.44 109 ILE A CA 1
ATOM 861 C C . ILE A 1 109 ? 6.119 1.842 -7.008 1.00 97.44 109 ILE A C 1
ATOM 863 O O . ILE A 1 109 ? 5.173 1.815 -6.221 1.00 97.44 109 ILE A O 1
ATOM 867 N N . LYS A 1 110 ? 6.460 0.771 -7.735 1.00 97.50 110 LYS A N 1
ATOM 868 C CA . LYS A 1 110 ? 5.708 -0.490 -7.676 1.00 97.50 110 LYS A CA 1
ATOM 869 C C . LYS A 1 110 ? 5.661 -1.080 -6.263 1.00 97.50 110 LYS A C 1
ATOM 871 O O . LYS A 1 110 ? 4.604 -1.528 -5.817 1.00 97.50 110 LYS A O 1
ATOM 876 N N . ALA A 1 111 ? 6.772 -1.027 -5.529 1.00 98.19 111 ALA A N 1
ATOM 877 C CA . ALA A 1 111 ? 6.840 -1.498 -4.147 1.00 98.19 111 ALA A CA 1
ATOM 878 C C . ALA A 1 111 ? 5.972 -0.660 -3.188 1.00 98.19 111 ALA A C 1
ATOM 880 O O . ALA A 1 111 ? 5.322 -1.206 -2.285 1.00 98.19 111 ALA A O 1
ATOM 881 N N . VAL A 1 112 ? 5.901 0.662 -3.389 1.00 98.31 112 VAL A N 1
ATOM 882 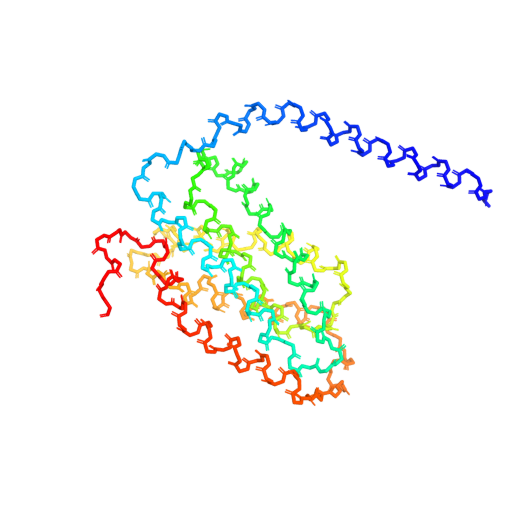C CA . VAL A 1 112 ? 4.976 1.518 -2.629 1.00 98.31 112 VAL A CA 1
ATOM 883 C C . VAL A 1 112 ? 3.529 1.245 -3.020 1.00 98.31 112 VAL A C 1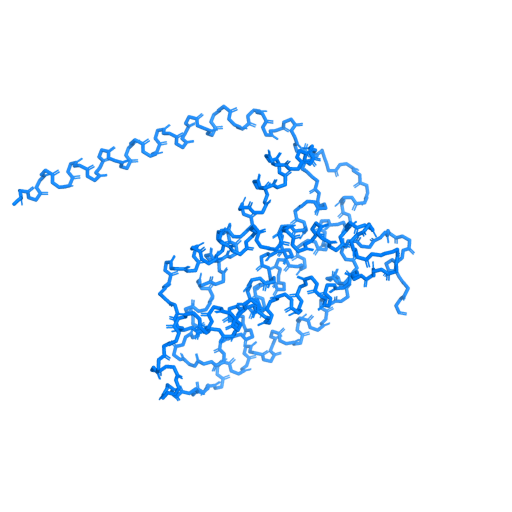
ATOM 885 O O . VAL A 1 112 ? 2.688 1.165 -2.127 1.00 98.31 112 VAL A O 1
ATOM 888 N N . ILE A 1 113 ? 3.226 1.027 -4.305 1.00 98.31 113 ILE A N 1
ATOM 889 C CA . ILE A 1 113 ? 1.876 0.667 -4.766 1.00 98.31 113 ILE A CA 1
ATOM 890 C C . ILE A 1 113 ? 1.424 -0.656 -4.129 1.00 98.31 113 ILE A C 1
ATOM 892 O O . ILE A 1 113 ? 0.314 -0.728 -3.599 1.00 98.31 113 ILE A O 1
ATOM 896 N N . CYS A 1 114 ? 2.287 -1.675 -4.055 1.00 98.56 114 CYS A N 1
ATOM 897 C CA . CYS A 1 114 ? 2.000 -2.894 -3.287 1.00 98.56 114 CYS A CA 1
ATOM 898 C C . CYS A 1 114 ? 1.652 -2.562 -1.823 1.00 98.56 114 CYS A C 1
ATOM 900 O O . CYS A 1 114 ? 0.710 -3.104 -1.244 1.00 98.56 114 CYS A O 1
ATOM 902 N N . SER A 1 115 ? 2.394 -1.642 -1.211 1.00 98.50 115 SER A N 1
ATOM 903 C CA . SER A 1 115 ? 2.218 -1.291 0.199 1.00 98.50 115 SER A CA 1
ATOM 904 C C . SER A 1 115 ? 0.935 -0.503 0.465 1.00 98.50 115 SER A C 1
ATOM 906 O O . SER A 1 115 ? 0.179 -0.861 1.365 1.00 98.50 115 SER A O 1
ATOM 908 N N . ILE A 1 116 ? 0.622 0.519 -0.334 1.00 98.44 116 ILE A N 1
ATOM 909 C CA . ILE A 1 116 ? -0.637 1.270 -0.202 1.00 98.44 116 ILE A CA 1
ATOM 910 C C . ILE A 1 116 ? -1.849 0.391 -0.528 1.00 98.44 116 ILE A C 1
ATOM 912 O O . ILE A 1 116 ? -2.874 0.521 0.137 1.00 98.44 116 ILE A O 1
ATOM 916 N N . THR A 1 117 ? -1.720 -0.572 -1.451 1.00 98.56 117 THR A N 1
ATOM 917 C CA . THR A 1 117 ? -2.763 -1.580 -1.713 1.00 98.56 117 THR A CA 1
ATOM 918 C C . THR A 1 117 ? -3.114 -2.348 -0.439 1.00 98.56 117 THR A C 1
ATOM 920 O O . THR A 1 117 ? -4.287 -2.495 -0.089 1.00 98.56 117 THR A O 1
ATOM 923 N N . LEU A 1 118 ? -2.104 -2.787 0.314 1.00 98.50 118 LEU A N 1
ATOM 924 C CA . LEU A 1 118 ? -2.331 -3.466 1.584 1.00 98.50 118 LEU A CA 1
ATOM 925 C C . LEU A 1 118 ? -2.955 -2.555 2.642 1.00 98.50 118 LEU A C 1
ATOM 927 O O . LEU A 1 118 ? -3.830 -2.986 3.389 1.00 98.50 118 LEU A O 1
ATOM 931 N N . VAL A 1 119 ? -2.520 -1.299 2.713 1.00 98.06 119 VAL A N 1
ATOM 932 C CA . VAL A 1 119 ? -3.075 -0.318 3.655 1.00 98.06 119 VAL A CA 1
ATOM 933 C C . VAL A 1 119 ? -4.559 -0.072 3.366 1.00 98.06 119 VAL A C 1
ATOM 935 O O . VAL A 1 119 ? -5.351 -0.011 4.302 1.00 98.06 119 VAL A O 1
ATOM 938 N N . ILE A 1 120 ? -4.969 -0.044 2.093 1.00 97.94 120 ILE A N 1
ATOM 939 C CA . ILE A 1 120 ? -6.389 -0.026 1.707 1.00 97.94 120 ILE A CA 1
ATOM 940 C C . ILE A 1 120 ? -7.097 -1.296 2.210 1.00 97.94 120 ILE A C 1
ATOM 942 O O . ILE A 1 120 ? -8.174 -1.205 2.801 1.00 97.94 120 ILE A O 1
ATOM 946 N N . ALA A 1 121 ? -6.488 -2.475 2.040 1.00 98.12 121 ALA A N 1
ATOM 947 C CA . ALA A 1 121 ? -7.062 -3.743 2.497 1.00 98.12 121 ALA A CA 1
ATOM 948 C C . ALA A 1 121 ? -7.259 -3.791 4.024 1.00 98.12 121 ALA A C 1
ATOM 950 O O . ALA A 1 121 ? -8.263 -4.330 4.495 1.00 98.12 121 ALA A O 1
ATOM 951 N N . ILE A 1 122 ? -6.343 -3.194 4.800 1.00 96.94 122 ILE A N 1
ATOM 952 C CA . ILE A 1 122 ? -6.452 -3.072 6.265 1.00 96.94 122 ILE A CA 1
ATOM 953 C C . ILE A 1 122 ? -7.741 -2.359 6.671 1.00 96.94 122 ILE A C 1
ATOM 955 O O . ILE A 1 122 ? -8.312 -2.715 7.700 1.00 96.94 122 ILE A O 1
ATOM 959 N N . GLY A 1 123 ? -8.262 -1.438 5.856 1.00 94.56 123 GLY A N 1
ATOM 960 C CA . GLY A 1 123 ? -9.542 -0.778 6.115 1.00 94.56 123 GLY A CA 1
ATOM 961 C C . GLY A 1 123 ? -10.711 -1.752 6.311 1.00 94.56 123 GLY A C 1
ATOM 962 O O . GLY A 1 123 ? -11.645 -1.437 7.043 1.00 94.56 123 GLY A O 1
ATOM 963 N N . VAL A 1 124 ? -10.640 -2.959 5.734 1.00 94.50 124 VAL A N 1
ATOM 964 C CA . VAL A 1 124 ? -11.683 -3.995 5.846 1.00 94.50 124 VAL A CA 1
ATOM 965 C C . VAL A 1 124 ? -11.630 -4.749 7.181 1.00 94.50 124 VAL A C 1
ATOM 967 O O . VAL A 1 124 ? -12.668 -5.131 7.714 1.00 94.50 124 VAL A O 1
ATOM 970 N N . PHE A 1 125 ? -10.437 -4.976 7.733 1.00 93.62 125 PHE A N 1
ATOM 971 C CA . PHE A 1 125 ? -10.216 -5.771 8.954 1.00 93.62 125 PHE A CA 1
ATOM 972 C C . PHE A 1 125 ? -9.515 -4.964 10.061 1.00 93.62 125 PHE A C 1
ATOM 974 O O . PHE A 1 125 ? -8.855 -5.500 10.956 1.00 93.62 125 PHE A O 1
ATOM 981 N N . CYS A 1 126 ? -9.642 -3.640 10.008 1.00 90.81 126 CYS A N 1
ATOM 982 C CA . CYS A 1 126 ? -9.006 -2.744 10.955 1.00 90.81 126 CYS A CA 1
ATOM 983 C C . CYS A 1 126 ? -9.454 -3.063 12.388 1.00 90.81 126 CYS A C 1
ATOM 985 O O . CYS A 1 126 ? -10.641 -3.151 12.695 1.00 90.81 126 CYS A O 1
ATOM 987 N N . GLY A 1 127 ? -8.481 -3.215 13.287 1.00 88.94 127 GLY A N 1
ATOM 988 C CA . GLY A 1 127 ? -8.741 -3.482 14.702 1.00 88.94 127 GLY A CA 1
ATOM 989 C C . GLY A 1 127 ? -9.038 -4.947 15.041 1.00 88.94 127 GLY A C 1
ATOM 990 O O . GLY A 1 127 ? -9.135 -5.266 16.225 1.00 88.94 127 GLY A O 1
ATOM 991 N N . THR A 1 128 ? -9.105 -5.854 14.055 1.00 91.12 128 THR A N 1
ATOM 992 C CA . THR A 1 128 ? -9.289 -7.301 14.299 1.00 91.12 128 THR A CA 1
ATOM 993 C C . THR A 1 128 ? -7.966 -8.065 14.431 1.00 91.12 128 THR A C 1
ATOM 995 O O . THR A 1 128 ? -7.953 -9.229 14.829 1.00 91.12 128 THR A O 1
ATOM 998 N N . CYS A 1 129 ? -6.839 -7.422 14.112 1.00 91.50 129 CYS A N 1
ATOM 999 C CA . CYS A 1 129 ? -5.486 -7.972 14.226 1.00 91.50 129 CYS A CA 1
ATOM 1000 C C . CYS A 1 129 ? -4.722 -7.366 15.412 1.00 91.50 129 CYS A C 1
ATOM 1002 O O . CYS A 1 129 ? -4.841 -6.179 15.722 1.00 91.50 129 CYS A O 1
ATOM 1004 N N . LYS A 1 130 ? -3.852 -8.163 16.043 1.00 92.62 130 LYS A N 1
ATOM 1005 C CA . LYS A 1 130 ? -2.839 -7.660 16.985 1.00 92.62 130 LYS A CA 1
ATOM 1006 C C . LYS A 1 130 ? -1.785 -6.858 16.225 1.00 92.62 130 LYS A C 1
ATOM 1008 O O . LYS A 1 130 ? -1.443 -7.199 15.100 1.00 92.62 130 LYS A O 1
ATOM 1013 N N . MET A 1 131 ? -1.185 -5.866 16.880 1.00 93.88 131 MET A N 1
ATOM 1014 C CA . MET A 1 131 ? -0.269 -4.928 16.218 1.00 93.88 131 MET A CA 1
ATOM 1015 C C . MET A 1 131 ? 0.891 -5.606 15.466 1.00 93.88 131 MET A C 1
ATOM 1017 O O . MET A 1 131 ? 1.160 -5.297 14.312 1.00 93.88 131 MET A O 1
ATOM 1021 N N . TRP A 1 132 ? 1.539 -6.595 16.082 1.00 91.25 132 TRP A N 1
ATOM 1022 C CA . TRP A 1 132 ? 2.640 -7.329 15.449 1.00 91.25 132 TRP A CA 1
ATOM 1023 C C . TRP A 1 132 ? 2.196 -8.173 14.240 1.00 91.25 132 TRP A C 1
ATOM 1025 O O . TRP A 1 132 ? 3.015 -8.477 13.379 1.00 91.25 132 TRP A O 1
ATOM 1035 N N . GLN A 1 133 ? 0.912 -8.546 14.150 1.00 93.62 133 GLN A N 1
ATOM 1036 C CA . GLN A 1 133 ? 0.392 -9.340 13.033 1.00 93.62 133 GLN A CA 1
ATOM 1037 C C . GLN A 1 133 ? 0.335 -8.530 11.736 1.00 93.62 133 GLN A C 1
ATOM 1039 O O . GLN A 1 133 ? 0.346 -9.136 10.673 1.00 93.62 133 GLN A O 1
ATOM 1044 N N . TYR A 1 134 ? 0.349 -7.194 11.791 1.00 95.38 134 TYR A N 1
ATOM 1045 C CA . TYR A 1 134 ? 0.420 -6.371 10.580 1.00 95.38 134 TYR A CA 1
ATOM 1046 C C . TYR A 1 134 ? 1.741 -6.548 9.814 1.00 95.38 134 TYR A C 1
ATOM 1048 O O . TYR A 1 134 ? 1.724 -6.464 8.590 1.00 95.38 134 TYR A O 1
ATOM 1056 N N . LEU A 1 135 ? 2.847 -6.897 10.492 1.00 93.19 135 LEU A N 1
ATOM 1057 C CA . LEU A 1 135 ? 4.082 -7.328 9.816 1.00 93.19 135 LEU A CA 1
ATOM 1058 C C . LEU A 1 135 ? 3.844 -8.622 9.025 1.00 93.19 135 LEU A C 1
ATOM 1060 O O . LEU A 1 135 ? 4.172 -8.703 7.849 1.00 93.19 135 LEU A O 1
ATOM 1064 N N . LEU A 1 136 ? 3.215 -9.628 9.645 1.00 91.44 136 LEU A N 1
ATOM 1065 C CA . LEU A 1 136 ? 2.916 -10.891 8.960 1.00 91.44 136 LEU A CA 1
ATOM 1066 C C . LEU A 1 136 ? 1.960 -10.697 7.782 1.00 91.44 136 LEU A C 1
ATOM 1068 O O . LEU A 1 136 ? 2.166 -11.283 6.726 1.00 91.44 136 LEU A O 1
ATOM 1072 N N . VAL A 1 137 ? 0.928 -9.873 7.957 1.00 94.06 137 VAL A N 1
ATOM 1073 C CA . VAL A 1 137 ? -0.015 -9.537 6.887 1.00 94.06 137 VAL A CA 1
ATOM 1074 C C . VAL A 1 137 ? 0.720 -8.878 5.715 1.00 94.06 137 VAL A C 1
ATOM 1076 O O . VAL A 1 137 ? 0.487 -9.272 4.578 1.00 94.06 137 VAL A O 1
ATOM 1079 N N . GLY A 1 138 ? 1.666 -7.969 5.985 1.00 92.44 138 GLY A N 1
ATOM 1080 C CA . GLY A 1 138 ? 2.569 -7.399 4.979 1.00 92.44 138 GLY A CA 1
ATOM 1081 C C . GLY A 1 138 ? 3.372 -8.440 4.213 1.00 92.44 138 GLY A C 1
ATOM 1082 O O . GLY A 1 138 ? 3.323 -8.482 2.984 1.00 92.44 138 GLY A O 1
ATOM 1083 N N . ALA A 1 139 ? 4.060 -9.319 4.941 1.00 91.56 139 ALA A N 1
ATOM 1084 C CA . ALA A 1 139 ? 4.889 -10.360 4.345 1.00 91.56 139 ALA A CA 1
ATOM 1085 C C . ALA A 1 139 ? 4.092 -11.385 3.521 1.00 91.56 139 ALA A C 1
ATOM 1087 O O . ALA A 1 139 ? 4.605 -11.903 2.535 1.00 91.56 139 ALA A O 1
ATOM 1088 N N . LEU A 1 140 ? 2.848 -11.681 3.908 1.00 92.69 140 LEU A N 1
ATOM 1089 C CA . LEU A 1 140 ? 1.980 -12.620 3.190 1.00 92.69 140 LEU A CA 1
ATOM 1090 C C . LEU A 1 140 ? 1.252 -11.977 2.007 1.00 92.69 140 LEU A C 1
ATOM 1092 O O . LEU A 1 140 ? 0.969 -12.662 1.026 1.00 92.69 140 LEU A O 1
ATOM 1096 N N . PHE A 1 141 ? 0.943 -10.683 2.086 1.00 97.75 141 PHE A N 1
ATOM 1097 C CA . PHE A 1 141 ? 0.260 -9.969 1.012 1.00 97.75 141 PHE A CA 1
ATOM 1098 C C . PHE A 1 141 ? 1.158 -9.762 -0.210 1.00 97.75 141 PHE A C 1
ATOM 1100 O O . PHE A 1 141 ? 0.710 -9.992 -1.329 1.00 97.75 141 PHE A O 1
ATOM 1107 N N . ALA A 1 142 ? 2.421 -9.371 -0.017 1.00 95.75 142 ALA A N 1
ATOM 1108 C CA . ALA A 1 142 ? 3.322 -9.039 -1.124 1.00 95.75 142 ALA A CA 1
ATOM 1109 C C . ALA A 1 142 ? 3.495 -10.168 -2.172 1.00 95.75 142 ALA A C 1
ATOM 1111 O O . ALA A 1 142 ? 3.395 -9.867 -3.360 1.00 95.75 142 ALA A O 1
ATOM 1112 N N . PRO A 1 143 ? 3.655 -11.459 -1.801 1.00 94.38 143 PRO A N 1
ATOM 1113 C CA . PRO A 1 143 ? 3.638 -12.563 -2.765 1.00 94.38 143 PRO A CA 1
ATOM 1114 C C . PRO A 1 143 ? 2.329 -12.686 -3.550 1.00 94.38 143 PRO A C 1
ATOM 1116 O O . PRO A 1 143 ? 2.353 -12.964 -4.747 1.00 94.38 143 PRO A O 1
ATOM 1119 N N . VAL A 1 144 ? 1.183 -12.474 -2.892 1.00 95.75 144 VAL A N 1
ATOM 1120 C CA . VAL A 1 144 ? -0.134 -12.519 -3.546 1.00 95.75 144 VAL A CA 1
ATOM 1121 C C . VAL A 1 144 ? -0.267 -11.364 -4.535 1.00 95.75 144 VAL A C 1
ATOM 1123 O O . VAL A 1 144 ? -0.676 -11.584 -5.670 1.00 95.75 144 VAL A O 1
ATOM 1126 N N . TYR A 1 145 ? 0.126 -10.156 -4.132 1.00 97.94 145 TYR A N 1
ATOM 1127 C CA . TYR A 1 145 ? 0.123 -8.980 -4.995 1.00 97.94 145 TYR A CA 1
ATOM 1128 C C . TYR A 1 145 ? 1.036 -9.169 -6.214 1.00 97.94 145 TYR A C 1
ATOM 1130 O O . TYR A 1 145 ? 0.587 -8.975 -7.339 1.00 97.94 145 TYR A O 1
ATOM 1138 N N . ALA A 1 146 ? 2.278 -9.624 -6.012 1.00 96.38 146 ALA A N 1
ATOM 1139 C CA . ALA A 1 146 ? 3.226 -9.878 -7.098 1.00 96.38 146 ALA A CA 1
ATOM 1140 C C . ALA A 1 146 ? 2.718 -10.951 -8.077 1.00 96.38 146 ALA A C 1
ATOM 1142 O O . ALA A 1 146 ? 2.903 -10.829 -9.285 1.00 96.38 146 ALA A O 1
ATOM 1143 N N . LEU A 1 147 ? 2.029 -11.984 -7.577 1.00 94.38 147 LEU A N 1
ATOM 1144 C CA . LEU A 1 147 ? 1.376 -12.974 -8.431 1.00 94.38 147 LEU A CA 1
ATOM 1145 C C . LEU A 1 147 ? 0.254 -12.346 -9.270 1.00 94.38 147 LEU A C 1
ATOM 1147 O O . LEU A 1 147 ? 0.165 -12.626 -10.461 1.00 94.38 147 LEU A O 1
ATOM 1151 N N . VAL A 1 148 ? -0.595 -11.505 -8.673 1.00 94.00 148 VAL A N 1
ATOM 1152 C CA . VAL A 1 148 ? -1.686 -10.823 -9.392 1.00 94.00 148 VAL A CA 1
ATOM 1153 C C . VAL A 1 148 ? -1.136 -9.846 -10.434 1.00 94.00 148 VAL A C 1
ATOM 1155 O O . VAL A 1 148 ? -1.622 -9.845 -11.563 1.00 94.00 148 VAL A O 1
ATOM 1158 N N . GLU A 1 149 ? -0.098 -9.075 -10.101 1.00 94.56 149 GLU A N 1
ATOM 1159 C CA . GLU A 1 149 ? 0.607 -8.203 -11.051 1.00 94.56 149 GLU A CA 1
ATOM 1160 C C . GLU A 1 149 ? 1.172 -9.011 -12.223 1.00 94.56 149 GLU A C 1
ATOM 1162 O O . GLU A 1 149 ? 0.945 -8.664 -13.382 1.00 94.56 149 GLU A O 1
ATOM 1167 N N . TRP A 1 150 ? 1.856 -10.122 -11.935 1.00 92.31 150 TRP A N 1
ATOM 1168 C CA . TRP A 1 150 ? 2.412 -10.993 -12.966 1.00 92.31 150 TRP A CA 1
ATOM 1169 C C . TRP A 1 150 ? 1.326 -11.588 -13.873 1.00 92.31 150 TRP A C 1
ATOM 1171 O O . TRP A 1 150 ? 1.500 -11.630 -15.089 1.00 92.31 150 TRP A O 1
ATOM 1181 N N . LEU A 1 151 ? 0.189 -12.013 -13.308 1.00 91.31 151 LEU A N 1
ATOM 1182 C CA . LEU A 1 151 ? -0.944 -12.532 -14.081 1.00 91.31 151 LEU A CA 1
ATOM 1183 C C . LEU A 1 151 ? -1.542 -11.464 -15.004 1.00 91.31 151 LEU A C 1
ATOM 1185 O O . LEU A 1 151 ? -1.817 -11.764 -16.163 1.00 91.31 151 LEU A O 1
ATOM 1189 N N . LEU A 1 152 ? -1.724 -10.237 -14.505 1.00 89.12 152 LEU A N 1
ATOM 1190 C CA . LEU A 1 152 ? -2.253 -9.108 -15.279 1.00 89.12 152 LEU A CA 1
ATOM 1191 C C . LEU A 1 152 ? -1.300 -8.675 -16.397 1.00 89.12 152 LEU A C 1
ATOM 1193 O O . LEU A 1 152 ? -1.754 -8.366 -17.493 1.00 89.12 152 LEU A O 1
ATOM 1197 N N . GLY A 1 153 ? 0.011 -8.688 -16.145 1.00 86.50 153 GLY A N 1
ATOM 1198 C CA . GLY A 1 153 ? 1.023 -8.377 -17.158 1.00 86.50 153 GLY A CA 1
ATOM 1199 C C . GLY A 1 153 ? 1.231 -9.487 -18.196 1.00 86.50 153 GLY A C 1
ATOM 1200 O O . GLY A 1 153 ? 1.821 -9.251 -19.250 1.00 86.50 153 GLY A O 1
ATOM 1201 N N . ASN A 1 154 ? 0.759 -10.709 -17.930 1.00 85.06 154 ASN A N 1
ATOM 1202 C CA . ASN A 1 154 ? 0.919 -11.828 -18.846 1.00 85.06 154 ASN A CA 1
ATOM 1203 C C . ASN A 1 154 ? -0.188 -11.833 -19.910 1.00 85.06 154 ASN A C 1
ATOM 1205 O O . ASN A 1 154 ? -1.286 -12.343 -19.688 1.00 85.06 154 ASN A O 1
ATOM 1209 N N . VAL A 1 155 ? 0.144 -11.339 -21.106 1.00 80.31 155 VAL A N 1
ATOM 1210 C CA . VAL A 1 155 ? -0.765 -11.246 -22.265 1.00 80.31 155 VAL A CA 1
ATOM 1211 C C . VAL A 1 155 ? -1.439 -12.578 -22.612 1.00 80.31 155 VAL A C 1
ATOM 1213 O O . VAL A 1 155 ? -2.595 -12.592 -23.023 1.00 80.31 155 VAL A O 1
ATOM 1216 N N . THR A 1 156 ? -0.764 -13.714 -22.407 1.00 81.00 156 THR A N 1
ATOM 1217 C CA . THR A 1 156 ? -1.355 -15.034 -22.703 1.00 81.00 156 THR A CA 1
ATOM 1218 C C . THR A 1 156 ? -2.479 -15.419 -21.739 1.00 81.00 156 THR A C 1
ATOM 1220 O O . THR A 1 156 ? -3.326 -16.238 -22.087 1.00 81.00 156 THR A O 1
ATOM 1223 N N . ILE A 1 157 ? -2.497 -14.825 -20.543 1.00 79.50 157 ILE A N 1
ATOM 1224 C CA . ILE A 1 157 ? -3.467 -15.102 -19.480 1.00 79.50 157 ILE A CA 1
ATOM 1225 C C . ILE A 1 157 ? -4.537 -14.005 -19.433 1.00 79.50 157 ILE A C 1
ATOM 1227 O O . ILE A 1 157 ? -5.726 -14.313 -19.422 1.00 79.50 157 ILE A O 1
ATOM 1231 N N . ALA A 1 158 ? -4.123 -12.735 -19.411 1.00 77.62 158 ALA A N 1
ATOM 1232 C CA . ALA A 1 158 ? -5.016 -11.584 -19.267 1.00 77.62 158 ALA A CA 1
ATOM 1233 C C . ALA A 1 158 ? -5.599 -11.080 -20.602 1.00 77.62 158 ALA A C 1
ATOM 1235 O O . ALA A 1 158 ? -6.617 -10.387 -20.607 1.00 77.62 158 ALA A O 1
ATOM 1236 N N . GLY A 1 159 ? -4.994 -11.460 -21.732 1.00 76.12 159 GLY A N 1
ATOM 1237 C CA . GLY A 1 159 ? -5.343 -10.967 -23.064 1.00 76.12 159 GLY A CA 1
ATOM 1238 C C . GLY A 1 159 ? -4.713 -9.607 -23.385 1.00 76.12 159 GLY A C 1
ATOM 1239 O O . GLY A 1 159 ? -4.376 -8.827 -22.500 1.00 76.12 159 GLY A O 1
ATOM 1240 N N . GLU A 1 160 ? -4.579 -9.301 -24.678 1.00 73.19 160 GLU A N 1
ATOM 1241 C CA . GLU A 1 160 ? -3.921 -8.076 -25.181 1.00 73.19 160 GLU A CA 1
ATOM 1242 C C . GLU A 1 160 ? -4.627 -6.765 -24.787 1.00 73.19 160 GLU A C 1
ATOM 1244 O O . GLU A 1 160 ? -4.025 -5.698 -24.854 1.00 73.19 160 GLU A O 1
ATOM 1249 N N . LEU A 1 161 ? -5.897 -6.829 -24.376 1.00 73.00 161 LEU A N 1
ATOM 1250 C CA . LEU A 1 161 ? -6.722 -5.661 -24.039 1.00 73.00 161 LEU A CA 1
ATOM 1251 C C . LEU A 1 161 ? -6.779 -5.356 -22.533 1.00 73.00 161 LEU A C 1
ATOM 1253 O O . LEU A 1 161 ? -7.499 -4.442 -22.126 1.00 73.00 161 LEU A O 1
ATOM 1257 N N . ALA A 1 162 ? -6.069 -6.114 -21.692 1.00 76.81 162 ALA A N 1
ATOM 1258 C CA . ALA A 1 162 ? -6.027 -5.851 -20.259 1.00 76.81 162 ALA A CA 1
ATOM 1259 C C . ALA A 1 162 ? -5.234 -4.562 -19.979 1.00 76.81 162 ALA A C 1
ATOM 1261 O O . ALA A 1 162 ? -4.011 -4.536 -20.074 1.00 76.81 162 ALA A O 1
ATOM 1262 N N . THR A 1 163 ? -5.944 -3.485 -19.635 1.00 82.62 163 THR A N 1
ATOM 1263 C CA . THR A 1 163 ? -5.356 -2.188 -19.277 1.00 82.62 163 THR A CA 1
ATOM 1264 C C . THR A 1 163 ? -5.785 -1.785 -17.871 1.00 82.62 163 THR A C 1
ATOM 1266 O O . 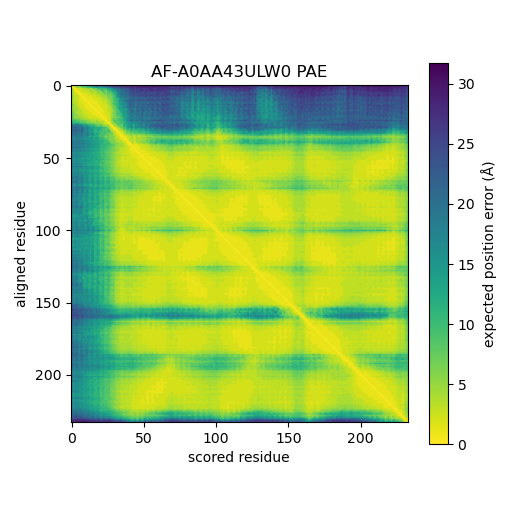THR A 1 163 ? -6.974 -1.808 -17.549 1.00 82.62 163 THR A O 1
ATOM 1269 N N . ASP A 1 164 ? -4.814 -1.454 -17.017 1.00 89.69 164 ASP A N 1
ATOM 1270 C CA . ASP A 1 164 ? -5.066 -1.041 -15.631 1.00 89.69 164 ASP A CA 1
ATOM 1271 C C . ASP A 1 164 ? -4.054 0.007 -15.108 1.00 89.69 164 ASP A C 1
ATOM 1273 O O . ASP A 1 164 ? -3.467 -0.179 -14.041 1.00 89.69 164 ASP A O 1
ATOM 1277 N N . PRO A 1 165 ? -3.814 1.124 -15.8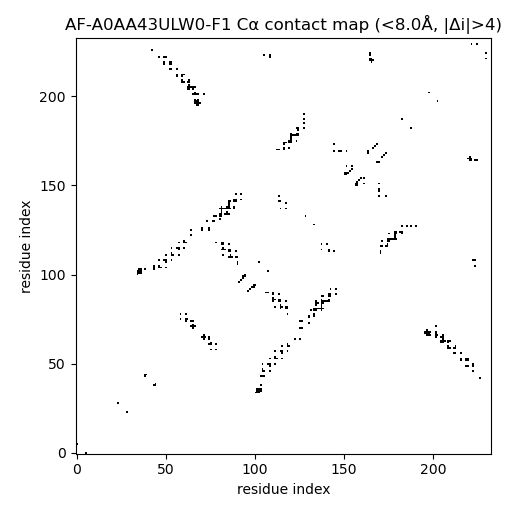27 1.00 84.19 165 PRO A N 1
ATOM 1278 C CA . PRO A 1 165 ? -2.791 2.110 -15.453 1.00 84.19 165 PRO A CA 1
ATOM 1279 C C . PRO A 1 165 ? -3.038 2.746 -14.076 1.00 84.19 165 PRO A C 1
ATOM 1281 O O . PRO A 1 165 ? -2.095 3.053 -13.354 1.00 84.19 165 PRO A O 1
ATOM 1284 N N . GLY A 1 166 ? -4.310 2.904 -13.691 1.00 86.75 166 GLY A N 1
ATOM 1285 C CA . GLY A 1 166 ? -4.710 3.436 -12.387 1.00 86.75 166 GLY A CA 1
ATOM 1286 C C . GLY A 1 166 ? -4.868 2.390 -11.280 1.00 86.75 166 GLY A C 1
ATOM 1287 O O . GLY A 1 166 ? -5.214 2.763 -10.162 1.00 86.75 166 GLY A O 1
ATOM 1288 N N . GLY A 1 167 ? -4.669 1.098 -11.564 1.00 93.12 167 GLY A N 1
ATOM 1289 C CA . GLY A 1 167 ? -4.778 0.037 -10.560 1.00 93.12 167 GLY A CA 1
ATOM 1290 C C . GLY A 1 167 ? -6.205 -0.240 -10.066 1.00 93.12 167 GLY A C 1
ATOM 1291 O O . GLY A 1 167 ? -6.396 -0.679 -8.934 1.00 93.12 167 GLY A O 1
ATOM 1292 N N . SER A 1 168 ? -7.239 -0.005 -10.873 1.00 94.25 168 SER A N 1
ATOM 1293 C CA . SER A 1 168 ? -8.618 -0.363 -10.509 1.00 94.25 168 SER A CA 1
ATOM 1294 C C . SER A 1 168 ? -8.744 -1.841 -10.126 1.00 94.25 168 SER A C 1
ATOM 1296 O O . SER A 1 168 ? -9.446 -2.171 -9.166 1.00 94.25 168 SER A O 1
ATOM 1298 N N . ILE A 1 169 ? -8.030 -2.728 -10.826 1.00 93.06 169 ILE A N 1
ATOM 1299 C CA . ILE A 1 169 ? -8.010 -4.164 -10.536 1.00 93.06 169 ILE A CA 1
ATOM 1300 C C . ILE A 1 169 ? -6.849 -4.496 -9.593 1.00 93.06 169 ILE A C 1
ATOM 1302 O O . ILE A 1 169 ? -7.072 -5.026 -8.500 1.00 93.06 169 ILE A O 1
ATOM 1306 N N . LEU A 1 170 ? -5.619 -4.165 -9.990 1.00 94.94 170 LEU A N 1
ATOM 1307 C CA . LEU A 1 170 ? -4.405 -4.555 -9.273 1.00 94.94 170 LEU A CA 1
ATOM 1308 C C . LEU A 1 170 ? -4.330 -3.958 -7.861 1.00 94.94 170 LEU A C 1
ATOM 1310 O O . LEU A 1 170 ? -3.861 -4.624 -6.943 1.00 94.94 170 LEU A O 1
ATOM 1314 N N . VAL A 1 171 ? -4.824 -2.732 -7.671 1.00 97.38 171 VAL A N 1
ATOM 1315 C CA . VAL A 1 171 ? -4.816 -2.031 -6.380 1.00 97.38 171 VAL A CA 1
ATOM 1316 C C . VAL A 1 171 ? -6.177 -2.194 -5.709 1.00 97.38 171 VAL A C 1
ATOM 1318 O O . VAL A 1 171 ? -6.321 -2.930 -4.736 1.00 97.38 171 VAL A O 1
ATOM 1321 N N . HIS A 1 172 ? -7.218 -1.544 -6.223 1.00 97.12 172 HIS A N 1
ATOM 1322 C CA . HIS A 1 172 ? -8.467 -1.387 -5.473 1.00 97.12 172 HIS A CA 1
ATOM 1323 C C . HIS A 1 172 ? -9.256 -2.693 -5.328 1.00 97.12 172 HIS A C 1
ATOM 1325 O O . HIS A 1 172 ? -9.683 -3.040 -4.223 1.00 97.12 172 HIS A O 1
ATOM 1331 N N . MET A 1 173 ? -9.429 -3.441 -6.421 1.00 96.50 173 MET A N 1
ATOM 1332 C CA . MET A 1 173 ? -10.123 -4.727 -6.383 1.00 96.50 173 MET A CA 1
ATOM 1333 C C . MET A 1 173 ? -9.330 -5.758 -5.570 1.00 96.50 173 MET A C 1
ATOM 1335 O O . MET A 1 173 ? -9.903 -6.418 -4.699 1.00 96.50 173 MET A O 1
ATOM 1339 N N . CYS A 1 174 ? -8.016 -5.860 -5.799 1.00 96.88 174 CYS A N 1
ATOM 1340 C CA . CYS A 1 174 ? -7.136 -6.744 -5.034 1.00 96.88 174 CYS A CA 1
ATOM 1341 C C . CYS A 1 174 ? -7.223 -6.459 -3.529 1.00 96.88 174 CYS A C 1
ATOM 1343 O O . CYS A 1 174 ? -7.469 -7.377 -2.744 1.00 96.88 174 CYS A O 1
ATOM 1345 N N . ALA A 1 175 ? -7.112 -5.190 -3.126 1.00 98.06 175 ALA A N 1
ATOM 1346 C CA . ALA A 1 175 ? -7.201 -4.778 -1.730 1.00 98.06 175 ALA A CA 1
ATOM 1347 C C . ALA A 1 175 ? -8.541 -5.164 -1.092 1.00 98.06 175 ALA A C 1
ATOM 1349 O O . ALA A 1 175 ? -8.566 -5.743 -0.004 1.00 98.06 175 ALA A O 1
ATOM 1350 N N . ALA A 1 176 ? -9.655 -4.879 -1.775 1.00 97.62 176 ALA A N 1
ATOM 1351 C CA . ALA A 1 176 ? -10.990 -5.170 -1.265 1.00 97.62 176 ALA A CA 1
ATOM 1352 C C . ALA A 1 176 ? -11.192 -6.676 -1.036 1.00 97.62 176 ALA A C 1
ATOM 1354 O O . ALA A 1 176 ? -11.584 -7.090 0.057 1.00 97.62 176 ALA A O 1
ATOM 1355 N N . TYR A 1 177 ? -10.878 -7.512 -2.031 1.00 97.56 177 TYR A N 1
ATOM 1356 C CA . TYR A 1 177 ? -11.074 -8.959 -1.915 1.00 97.56 177 TYR A CA 1
ATOM 1357 C C . TYR A 1 177 ? -10.068 -9.627 -0.979 1.00 97.56 177 TYR A C 1
ATOM 1359 O O . TYR A 1 177 ? -10.456 -10.519 -0.222 1.00 97.56 177 TYR A O 1
ATOM 1367 N N . PHE A 1 178 ? -8.809 -9.181 -0.964 1.00 97.75 178 PHE A N 1
ATOM 1368 C CA . PHE A 1 178 ? -7.837 -9.659 0.016 1.00 97.75 178 PHE A CA 1
ATOM 1369 C C . PHE A 1 178 ? -8.285 -9.316 1.441 1.00 97.75 178 PHE A C 1
ATOM 1371 O O . PHE A 1 178 ? -8.312 -10.193 2.305 1.00 97.75 178 PHE A O 1
ATOM 1378 N N . GLY A 1 179 ? -8.712 -8.072 1.680 1.00 97.38 179 GLY A N 1
ATOM 1379 C CA . GLY A 1 179 ? -9.209 -7.623 2.980 1.00 97.38 179 GLY A CA 1
ATOM 1380 C C . GLY A 1 179 ? -10.427 -8.418 3.455 1.00 97.38 179 GLY A C 1
ATOM 1381 O O . GLY A 1 179 ? -10.459 -8.866 4.603 1.00 97.38 179 GLY A O 1
ATOM 1382 N N . ILE A 1 180 ? -11.393 -8.677 2.563 1.00 97.00 180 ILE A N 1
ATOM 1383 C CA . ILE A 1 180 ? -12.540 -9.553 2.855 1.00 97.00 180 ILE A CA 1
ATOM 1384 C C . ILE A 1 180 ? -12.058 -10.969 3.192 1.00 97.00 180 ILE A C 1
ATOM 1386 O O . ILE A 1 180 ? -12.517 -11.551 4.174 1.00 97.00 180 ILE A O 1
ATOM 1390 N N . GLY A 1 181 ? -11.108 -11.519 2.431 1.00 96.56 181 GLY A N 1
ATOM 1391 C CA . GLY A 1 181 ? -10.515 -12.831 2.697 1.00 96.56 181 GLY A CA 1
ATOM 1392 C C . GLY A 1 181 ? -9.883 -12.927 4.088 1.00 96.56 181 GLY A C 1
ATOM 1393 O O . GLY A 1 181 ? -10.145 -13.883 4.819 1.00 96.56 181 GLY A O 1
ATOM 1394 N N . VAL A 1 182 ? -9.122 -11.908 4.498 1.00 95.81 182 VAL A N 1
ATOM 1395 C CA . VAL A 1 182 ? -8.529 -11.823 5.842 1.00 95.81 182 VAL A CA 1
ATOM 1396 C C . VAL A 1 182 ? -9.613 -11.742 6.919 1.00 95.81 182 VAL A C 1
ATOM 1398 O O . VAL A 1 182 ? -9.575 -12.514 7.879 1.00 95.81 182 VAL A O 1
ATOM 1401 N N . ALA A 1 183 ? -10.619 -10.878 6.753 1.00 94.38 183 ALA A N 1
ATOM 1402 C CA . ALA A 1 183 ? -11.732 -10.765 7.698 1.00 94.38 183 ALA A CA 1
ATOM 1403 C C . ALA A 1 183 ? -12.491 -12.101 7.855 1.00 94.38 183 ALA A C 1
ATOM 1405 O O . ALA A 1 183 ? -12.794 -12.532 8.974 1.00 94.38 183 ALA A O 1
ATOM 1406 N N . LEU A 1 184 ? -12.732 -12.804 6.742 1.00 94.38 184 LEU A N 1
ATOM 1407 C CA . LEU A 1 184 ? -13.377 -14.119 6.705 1.00 94.38 184 LEU A CA 1
ATOM 1408 C C . LEU A 1 184 ? -12.515 -15.253 7.270 1.00 94.38 184 LEU A C 1
ATOM 1410 O O . LEU A 1 184 ? -13.079 -16.268 7.688 1.00 94.38 184 LEU A O 1
ATOM 1414 N N . ALA A 1 185 ? -11.188 -15.112 7.271 1.00 94.06 185 ALA A N 1
ATOM 1415 C CA . ALA A 1 185 ? -10.264 -16.064 7.881 1.00 94.06 185 ALA A CA 1
ATOM 1416 C C . ALA A 1 185 ? -10.161 -15.862 9.401 1.00 94.06 185 ALA A C 1
ATOM 1418 O O . ALA A 1 185 ? -10.172 -16.837 10.150 1.00 94.06 185 ALA A O 1
ATOM 1419 N N . ILE A 1 186 ? -10.114 -14.607 9.865 1.00 93.56 186 ILE A N 1
ATOM 1420 C CA . ILE A 1 186 ? -10.044 -14.273 11.296 1.00 93.56 186 ILE A CA 1
ATOM 1421 C C . ILE A 1 186 ? -11.364 -14.612 12.003 1.00 93.56 186 ILE A C 1
ATOM 1423 O O . ILE A 1 186 ? -11.342 -15.167 13.101 1.00 93.56 186 ILE A O 1
ATOM 1427 N N . ARG A 1 187 ? -12.511 -14.296 11.379 1.00 89.44 187 ARG A N 1
ATOM 1428 C CA . ARG A 1 187 ? -13.866 -14.520 11.927 1.00 89.44 187 ARG A CA 1
ATOM 1429 C C . ARG A 1 187 ? -14.036 -14.039 13.372 1.00 89.44 187 ARG A C 1
ATOM 1431 O O . ARG A 1 187 ? -14.666 -14.726 14.183 1.00 89.44 187 ARG A O 1
ATOM 1438 N N . ASP A 1 188 ? -13.487 -12.872 13.709 1.00 89.88 188 ASP A N 1
ATOM 1439 C CA . ASP A 1 188 ? -13.648 -12.331 15.057 1.00 89.88 188 ASP A CA 1
ATOM 1440 C C . ASP A 1 188 ? -15.097 -11.882 15.272 1.00 89.88 188 ASP A C 1
ATOM 1442 O O . ASP A 1 188 ? -15.517 -10.815 14.830 1.00 89.88 188 ASP A O 1
ATOM 1446 N N . LYS A 1 189 ? -15.871 -12.711 15.977 1.00 89.19 189 LYS A N 1
ATOM 1447 C CA . LYS A 1 189 ? -17.274 -12.420 16.292 1.00 89.19 189 LYS A CA 1
ATOM 1448 C C . LYS A 1 189 ? -17.434 -11.123 17.089 1.00 89.19 189 LYS A C 1
ATOM 1450 O O . LYS A 1 189 ? -18.471 -10.487 16.973 1.00 89.19 189 LYS A O 1
ATOM 1455 N N . ARG A 1 190 ? -16.416 -10.716 17.856 1.00 86.94 190 ARG A N 1
ATOM 1456 C CA . ARG A 1 190 ? -16.456 -9.495 18.676 1.00 86.94 190 ARG A CA 1
ATOM 1457 C C . ARG A 1 190 ? -16.483 -8.233 17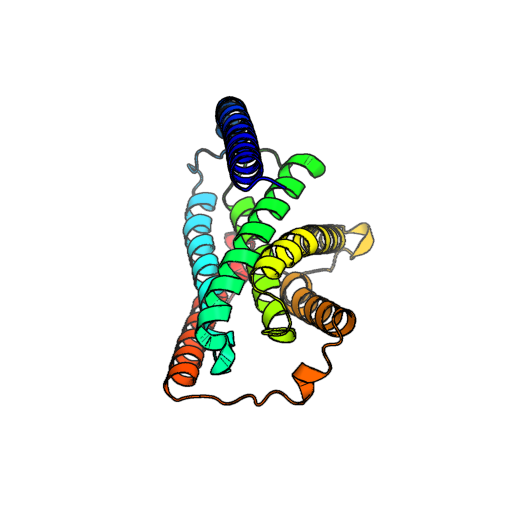.823 1.00 86.94 190 ARG A C 1
ATOM 1459 O O . ARG A 1 190 ? -17.003 -7.224 18.276 1.00 86.94 190 ARG A O 1
ATOM 1466 N N . ALA A 1 191 ? -15.956 -8.293 16.598 1.00 86.38 191 ALA A N 1
ATOM 1467 C CA . ALA A 1 191 ? -15.942 -7.153 15.689 1.00 86.38 191 ALA A CA 1
ATOM 1468 C C . ALA A 1 191 ? -17.359 -6.693 15.298 1.00 86.38 191 ALA A C 1
ATOM 1470 O O . ALA A 1 191 ? -17.550 -5.515 15.022 1.00 86.38 191 ALA A O 1
ATOM 1471 N N . PHE A 1 192 ? -18.353 -7.593 15.316 1.00 86.25 192 PHE A N 1
ATOM 1472 C CA . PHE A 1 192 ? -19.752 -7.259 15.011 1.00 86.25 192 PHE A CA 1
ATOM 1473 C C . PHE A 1 192 ? -20.448 -6.474 16.126 1.00 86.25 192 PHE A C 1
ATOM 1475 O O . PHE A 1 192 ? -21.365 -5.707 15.843 1.00 86.25 192 PHE A O 1
ATOM 1482 N N . ASP A 1 193 ? -20.002 -6.650 17.369 1.00 88.12 193 ASP A N 1
ATOM 1483 C CA . ASP A 1 193 ? -20.573 -5.987 18.545 1.00 88.12 193 ASP A CA 1
ATOM 1484 C C . ASP A 1 193 ? -19.747 -4.758 18.974 1.00 88.12 193 ASP A C 1
ATOM 1486 O O . ASP A 1 193 ? -20.089 -4.076 19.944 1.00 88.12 193 ASP A O 1
ATOM 1490 N N . GLU A 1 194 ? -18.638 -4.471 18.284 1.00 85.69 194 GLU A N 1
ATOM 1491 C CA . GLU A 1 194 ? -17.748 -3.367 18.631 1.00 85.69 194 GLU A CA 1
ATOM 1492 C C . GLU A 1 194 ? -18.334 -2.026 18.152 1.00 85.69 194 GLU A C 1
ATOM 1494 O O . GLU A 1 194 ? -18.556 -1.830 16.953 1.00 85.69 194 GLU A O 1
ATOM 1499 N N . PRO A 1 195 ? -18.557 -1.055 19.053 1.00 88.06 195 PRO A N 1
ATOM 1500 C CA . PRO A 1 195 ? -19.145 0.214 18.664 1.00 88.06 195 PRO A CA 1
ATOM 1501 C C . PRO A 1 195 ? -18.158 1.084 17.872 1.00 88.06 195 PRO A C 1
ATOM 1503 O O . PRO A 1 195 ? -17.066 1.418 18.334 1.00 88.06 195 PRO A O 1
ATOM 1506 N N . MET A 1 196 ? -18.584 1.538 16.693 1.00 88.69 196 MET A N 1
ATOM 1507 C CA . MET A 1 196 ? -17.785 2.364 15.778 1.00 88.69 196 MET A CA 1
ATOM 1508 C C . MET A 1 196 ? -17.961 3.867 16.052 1.00 88.69 196 MET A C 1
ATOM 1510 O O . MET A 1 196 ? -18.358 4.636 15.178 1.00 88.69 196 MET A O 1
ATOM 1514 N N . TYR A 1 197 ? -17.707 4.301 17.290 1.00 92.06 197 TYR A N 1
ATOM 1515 C CA . TYR A 1 197 ? -17.823 5.718 17.654 1.00 92.06 197 TYR A CA 1
ATOM 1516 C C . TYR A 1 197 ? -16.769 6.579 16.950 1.00 92.06 197 TYR A C 1
ATOM 1518 O O . TYR A 1 197 ? -15.591 6.216 16.898 1.00 92.06 197 TYR A O 1
ATOM 1526 N N . THR A 1 198 ? -17.182 7.765 16.506 1.00 94.38 198 THR A N 1
ATOM 1527 C CA . THR A 1 198 ? -16.305 8.791 15.929 1.00 94.38 198 THR A CA 1
ATOM 1528 C C . THR A 1 198 ? -16.169 9.993 16.871 1.00 94.38 198 THR A C 1
ATOM 1530 O O . THR A 1 198 ? -16.923 10.144 17.838 1.00 94.38 198 THR A O 1
ATOM 1533 N N . THR A 1 199 ? -15.180 10.852 16.622 1.00 94.75 199 THR A N 1
ATOM 1534 C CA . THR A 1 199 ? -14.997 12.130 17.321 1.00 94.75 199 THR A CA 1
ATOM 1535 C C . THR A 1 199 ? -14.800 13.253 16.307 1.00 94.75 199 THR A C 1
ATOM 1537 O O . THR A 1 199 ? -14.417 13.005 15.165 1.00 94.75 199 THR A O 1
ATOM 1540 N N . THR A 1 200 ? -15.006 14.512 16.708 1.00 95.75 200 THR A N 1
ATOM 1541 C CA . THR A 1 200 ? -14.668 15.661 15.847 1.00 95.75 200 THR A CA 1
ATOM 1542 C C . THR A 1 200 ? -13.198 15.627 15.427 1.00 95.75 200 THR A C 1
ATOM 1544 O O . THR A 1 200 ? -12.880 15.944 14.285 1.00 95.75 200 THR A O 1
ATOM 1547 N N . HIS A 1 201 ? -12.312 15.190 16.327 1.00 93.31 201 HIS A N 1
ATOM 1548 C CA . HIS A 1 201 ? -10.893 15.000 16.044 1.00 93.31 201 HIS A CA 1
ATOM 1549 C C . HIS A 1 201 ? -10.672 13.979 14.916 1.00 93.31 201 HIS A C 1
ATOM 1551 O O . HIS A 1 201 ? -10.059 14.329 13.908 1.00 93.31 201 HIS A O 1
ATOM 1557 N N . SER A 1 202 ? -11.229 12.763 15.025 1.00 92.38 202 SER A N 1
ATOM 1558 C CA . SER A 1 202 ? -11.040 11.730 13.997 1.00 92.38 202 SER A CA 1
ATOM 1559 C C . SER A 1 202 ? -11.643 12.128 12.652 1.00 92.38 202 SER A C 1
ATOM 1561 O O . SER A 1 202 ? -10.979 12.030 11.624 1.00 92.38 202 SER A O 1
ATOM 1563 N N . VAL A 1 203 ? -12.864 12.665 12.650 1.00 95.19 203 VAL A N 1
ATOM 1564 C CA . VAL A 1 203 ? -13.557 13.085 11.422 1.00 95.19 203 VAL A CA 1
ATOM 1565 C C . VAL A 1 203 ? -12.835 14.239 10.716 1.00 95.19 203 VAL A C 1
ATOM 1567 O O . VAL A 1 203 ? -12.803 14.269 9.487 1.00 95.19 203 VAL A O 1
ATOM 1570 N N . THR A 1 204 ? -12.210 15.162 11.457 1.00 95.94 204 THR A N 1
ATOM 1571 C CA . THR A 1 204 ? -11.426 16.263 10.861 1.00 95.94 204 THR A CA 1
ATOM 1572 C C . THR A 1 204 ? -10.242 15.731 10.053 1.00 95.94 204 THR A C 1
ATOM 1574 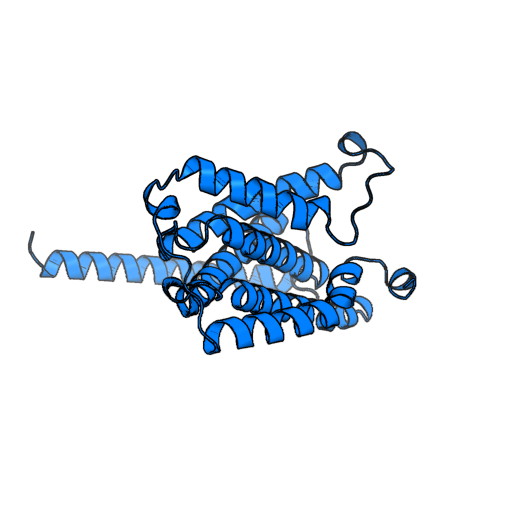O O . THR A 1 204 ? -10.024 16.168 8.923 1.00 95.94 204 THR A O 1
ATOM 1577 N N . PHE A 1 205 ? -9.507 14.751 10.589 1.00 95.12 205 PHE A N 1
ATOM 1578 C CA . PHE A 1 205 ? -8.407 14.108 9.868 1.00 95.12 205 PHE A CA 1
ATOM 1579 C C . PHE A 1 205 ? -8.884 13.310 8.658 1.00 95.12 205 PHE A C 1
ATOM 1581 O O . PHE A 1 205 ? -8.238 13.381 7.617 1.00 95.12 205 PHE A O 1
ATOM 1588 N N . VAL A 1 206 ? -10.023 12.617 8.755 1.00 96.12 206 VAL A N 1
ATOM 1589 C CA . VAL A 1 206 ? -10.598 11.899 7.606 1.00 96.12 206 VAL A CA 1
ATOM 1590 C C . VAL A 1 206 ? -10.928 12.861 6.468 1.00 96.12 206 VAL A C 1
ATOM 1592 O O . VAL A 1 206 ? -10.576 12.586 5.323 1.00 96.12 206 VAL A O 1
ATOM 1595 N N . TRP A 1 207 ? -11.554 14.006 6.756 1.00 97.50 207 TRP A N 1
ATOM 1596 C CA . TRP A 1 207 ? -11.838 15.017 5.733 1.00 97.50 207 TRP A CA 1
ATOM 1597 C C . TRP A 1 207 ? -10.564 15.596 5.120 1.00 97.50 207 TRP A C 1
ATOM 1599 O O . TRP A 1 207 ? -10.455 15.658 3.895 1.00 97.50 207 TRP A O 1
ATOM 1609 N N . LEU A 1 208 ? -9.588 15.978 5.950 1.00 97.31 208 LEU A N 1
ATOM 1610 C CA . LEU A 1 208 ? -8.299 16.484 5.475 1.00 97.31 208 LEU A CA 1
ATOM 1611 C C . LEU A 1 208 ? -7.599 15.467 4.564 1.00 97.31 208 LEU A C 1
ATOM 1613 O O . LEU A 1 208 ? -7.190 15.810 3.457 1.00 97.31 208 LEU A O 1
ATOM 1617 N N . ALA A 1 209 ? -7.515 14.212 5.005 1.00 97.50 209 ALA A N 1
ATOM 1618 C CA . ALA A 1 209 ? -6.901 13.137 4.241 1.00 97.50 209 ALA A CA 1
ATOM 1619 C C . ALA A 1 209 ? -7.645 12.857 2.933 1.00 97.50 209 ALA A C 1
ATOM 1621 O O . ALA A 1 209 ? -7.003 12.700 1.900 1.00 97.50 209 ALA A O 1
ATOM 1622 N N . SER A 1 210 ? -8.982 12.875 2.950 1.00 97.62 210 SER A N 1
ATOM 1623 C CA . SER A 1 210 ? -9.810 12.677 1.753 1.00 97.62 210 SER A CA 1
ATOM 1624 C C . SER A 1 210 ? -9.519 13.728 0.683 1.00 97.62 210 SER A C 1
ATOM 1626 O O . SER A 1 210 ? -9.312 13.386 -0.478 1.00 97.62 210 SER A O 1
ATOM 1628 N N . MET A 1 211 ? -9.466 15.008 1.067 1.00 98.25 211 MET A N 1
ATOM 1629 C CA . MET A 1 211 ? -9.209 16.107 0.131 1.00 98.25 211 MET A CA 1
ATOM 1630 C C . MET A 1 211 ? -7.790 16.054 -0.445 1.00 98.25 211 MET A C 1
ATOM 1632 O O . MET A 1 211 ? -7.607 16.261 -1.642 1.00 98.25 211 MET A O 1
ATOM 1636 N N . LEU A 1 212 ? -6.790 15.746 0.388 1.00 98.00 212 LEU A N 1
ATOM 1637 C CA . LEU A 1 212 ? -5.403 15.619 -0.063 1.00 98.00 212 LEU A CA 1
ATOM 1638 C C . LEU A 1 212 ? -5.206 14.403 -0.976 1.00 98.00 212 LEU A C 1
ATOM 1640 O O . LEU A 1 212 ? -4.560 14.529 -2.012 1.00 98.00 212 LEU A O 1
ATOM 1644 N N . LEU A 1 213 ? -5.810 13.255 -0.646 1.00 97.19 213 LEU A N 1
ATOM 1645 C CA . LEU A 1 213 ? -5.807 12.074 -1.515 1.00 97.19 213 LEU A CA 1
ATOM 1646 C C . LEU A 1 213 ? -6.439 12.377 -2.869 1.00 97.19 213 LEU A C 1
ATOM 1648 O O . LEU A 1 213 ? -5.884 11.990 -3.890 1.00 97.19 213 LEU A O 1
ATOM 1652 N N . TRP A 1 214 ? -7.563 13.096 -2.885 1.00 96.81 214 TRP A N 1
ATOM 1653 C CA . TRP A 1 214 ? -8.222 13.498 -4.125 1.00 96.81 214 TRP A CA 1
ATOM 1654 C C . TRP A 1 214 ? -7.315 14.378 -4.995 1.00 96.81 214 TRP A C 1
ATOM 1656 O O . TRP A 1 214 ? -7.212 14.160 -6.198 1.00 96.81 214 TRP A O 1
ATOM 1666 N N . MET A 1 215 ? -6.602 15.327 -4.382 1.00 97.31 215 MET A N 1
ATOM 1667 C CA . MET A 1 215 ? -5.656 16.206 -5.081 1.00 97.31 215 MET A CA 1
ATOM 1668 C C . MET A 1 215 ? -4.442 15.455 -5.648 1.00 97.31 215 MET A C 1
ATOM 1670 O O . MET A 1 215 ? -3.973 15.785 -6.732 1.00 97.31 215 MET A O 1
ATOM 1674 N N . LEU A 1 216 ? -3.939 14.447 -4.930 1.00 96.25 216 LEU A N 1
ATOM 1675 C CA . LEU A 1 216 ? -2.761 13.660 -5.321 1.00 96.25 216 LEU A CA 1
ATOM 1676 C C . LEU A 1 216 ? -3.096 12.494 -6.262 1.00 96.25 216 LEU A C 1
ATOM 1678 O O . LEU A 1 216 ? -2.198 11.917 -6.875 1.00 96.25 216 LEU A O 1
ATOM 1682 N N . TRP A 1 217 ? -4.378 12.160 -6.418 1.00 95.44 217 TRP A N 1
ATOM 1683 C CA . TRP A 1 217 ? -4.845 11.033 -7.227 1.00 95.44 217 TRP A CA 1
ATOM 1684 C C . TRP A 1 217 ? -4.309 11.017 -8.672 1.00 95.44 217 TRP A C 1
ATOM 1686 O O . TRP A 1 217 ? -3.916 9.945 -9.136 1.00 95.44 217 TRP A O 1
ATOM 1696 N N . PRO A 1 218 ? -4.209 12.156 -9.393 1.00 93.00 218 PRO A N 1
ATOM 1697 C CA . PRO A 1 218 ? -3.609 12.175 -10.730 1.00 93.00 218 PRO A CA 1
ATOM 1698 C C . PRO A 1 218 ? -2.129 11.752 -10.750 1.00 93.00 218 PRO A C 1
ATOM 1700 O O . PRO A 1 218 ? -1.677 11.127 -11.711 1.00 93.00 218 PRO A O 1
ATOM 1703 N N . SER A 1 219 ? -1.374 12.044 -9.682 1.00 93.19 219 SER A N 1
ATOM 1704 C CA . SER A 1 219 ? 0.023 11.603 -9.545 1.00 93.19 219 SER A CA 1
ATOM 1705 C C . SER A 1 219 ? 0.101 10.080 -9.422 1.00 93.19 219 SER A C 1
ATOM 1707 O O . SER A 1 219 ? 0.876 9.440 -10.133 1.00 93.19 219 SER A O 1
ATOM 1709 N N . PHE A 1 220 ? -0.786 9.485 -8.614 1.00 94.75 220 PHE A N 1
ATOM 1710 C CA . PHE A 1 220 ? -0.900 8.032 -8.462 1.00 94.75 220 PHE A CA 1
ATOM 1711 C C . PHE A 1 220 ? -1.206 7.334 -9.792 1.00 94.75 220 PHE A C 1
ATOM 1713 O O . PHE A 1 220 ? -0.460 6.448 -10.210 1.00 94.75 220 PHE A O 1
ATOM 1720 N N . VAL A 1 221 ? -2.266 7.767 -10.483 1.00 92.88 221 VAL A N 1
ATOM 1721 C CA . VAL A 1 221 ? -2.760 7.114 -11.712 1.00 92.88 221 VAL A CA 1
ATOM 1722 C C . VAL A 1 221 ? -1.755 7.195 -12.860 1.00 92.88 221 VAL A C 1
ATOM 1724 O O . VAL A 1 221 ? -1.698 6.301 -13.695 1.00 92.88 221 VAL A O 1
ATOM 1727 N N . THR A 1 222 ? -0.932 8.243 -12.901 1.00 91.69 222 THR A N 1
ATOM 1728 C CA . THR A 1 222 ? 0.051 8.439 -13.977 1.00 91.69 222 THR A CA 1
ATOM 1729 C C . THR A 1 222 ? 1.462 7.986 -13.596 1.00 91.69 222 THR A C 1
ATOM 1731 O O . THR A 1 222 ? 2.406 8.221 -14.351 1.00 91.69 222 THR A O 1
ATOM 1734 N N . SER A 1 223 ? 1.656 7.386 -12.420 1.00 92.25 223 SER A N 1
ATOM 1735 C CA . SER A 1 223 ? 2.989 7.094 -11.870 1.00 92.25 223 SER A CA 1
ATOM 1736 C C . SER A 1 223 ? 3.804 6.082 -12.672 1.00 92.25 223 SER A C 1
ATOM 1738 O O . SER A 1 223 ? 5.026 6.207 -12.742 1.00 92.25 223 SER A O 1
ATOM 1740 N N . LEU A 1 224 ? 3.124 5.131 -13.311 1.00 90.88 224 LEU A N 1
ATOM 1741 C CA . LEU A 1 224 ? 3.719 4.073 -14.133 1.00 90.88 224 LEU A CA 1
ATOM 1742 C C . LEU A 1 224 ? 3.360 4.191 -15.623 1.00 90.88 224 LEU A C 1
ATOM 1744 O O . LEU A 1 224 ? 3.665 3.296 -16.406 1.00 90.88 224 LEU A O 1
ATOM 1748 N N . VAL A 1 225 ? 2.703 5.284 -16.012 1.00 88.44 225 VAL A N 1
ATOM 1749 C CA . VAL A 1 225 ? 2.322 5.567 -17.401 1.00 88.44 225 VAL A CA 1
ATOM 1750 C C . VAL A 1 225 ? 3.513 6.206 -18.141 1.00 88.44 225 VAL A C 1
ATOM 1752 O O . VAL A 1 225 ? 4.230 7.002 -17.521 1.00 88.44 225 VAL A O 1
ATOM 1755 N N . PRO A 1 226 ? 3.742 5.894 -19.436 1.00 84.94 226 PRO A N 1
ATOM 1756 C CA . PRO A 1 226 ? 4.767 6.553 -20.250 1.00 84.94 226 PRO A CA 1
ATOM 1757 C C . PRO A 1 226 ? 4.649 8.080 -20.217 1.00 84.94 226 PRO A C 1
ATOM 1759 O O . PRO A 1 226 ? 3.553 8.628 -20.108 1.00 84.94 226 PRO A O 1
ATOM 1762 N N . ALA A 1 227 ? 5.780 8.785 -20.302 1.00 81.19 227 ALA A N 1
ATOM 1763 C CA . ALA A 1 227 ? 5.837 10.235 -20.097 1.00 81.19 227 ALA A CA 1
ATOM 1764 C C . ALA A 1 227 ? 4.953 11.018 -21.087 1.00 81.19 227 ALA A C 1
ATOM 1766 O O . ALA A 1 227 ? 4.358 12.031 -20.719 1.00 81.19 227 ALA A O 1
ATOM 1767 N N . GLU A 1 228 ? 4.847 10.525 -22.318 1.00 81.50 228 GLU A N 1
ATOM 1768 C CA . GLU A 1 228 ? 4.007 11.051 -23.394 1.00 81.50 228 GLU A CA 1
ATOM 1769 C C . GLU A 1 228 ? 2.500 10.989 -23.101 1.00 81.50 228 GLU A C 1
ATOM 1771 O O . GLU A 1 228 ? 1.748 11.807 -23.632 1.00 81.50 228 GLU A O 1
ATOM 1776 N N . ASP A 1 229 ? 2.076 10.086 -22.214 1.00 81.81 229 ASP A N 1
ATOM 1777 C CA . ASP A 1 229 ? 0.670 9.809 -21.911 1.00 81.81 229 ASP A CA 1
ATOM 1778 C C . ASP A 1 229 ? 0.209 10.453 -20.587 1.00 81.81 229 ASP A C 1
ATOM 1780 O O . ASP A 1 229 ? -0.973 10.444 -20.246 1.00 81.81 229 ASP A O 1
ATOM 1784 N N . VAL A 1 230 ? 1.123 11.080 -19.834 1.00 79.38 230 VAL A N 1
ATOM 1785 C CA . VAL A 1 230 ? 0.841 11.668 -18.507 1.00 79.38 230 VAL A CA 1
ATOM 1786 C C . VAL A 1 230 ? -0.146 12.845 -18.566 1.00 79.38 230 VAL A C 1
ATOM 1788 O O . VAL A 1 230 ? -0.835 13.112 -17.583 1.00 79.38 230 VAL A O 1
ATOM 1791 N N . THR A 1 231 ? -0.217 13.570 -19.685 1.00 73.00 231 THR A N 1
ATOM 1792 C CA . THR A 1 231 ? -1.025 14.799 -19.828 1.00 73.00 231 THR A CA 1
ATOM 1793 C C . THR A 1 231 ? -2.383 14.590 -20.498 1.00 73.00 231 THR A C 1
ATOM 1795 O O . THR A 1 231 ? -3.100 15.566 -20.717 1.00 73.00 231 THR A O 1
ATOM 1798 N N . TRP A 1 232 ? -2.760 13.348 -20.805 1.00 61.34 232 TRP A N 1
ATOM 1799 C CA . TRP A 1 232 ? -3.990 13.003 -21.531 1.00 61.34 232 TRP A CA 1
ATOM 1800 C C . TRP A 1 232 ? -5.250 13.048 -20.645 1.00 61.34 232 TRP A C 1
ATOM 1802 O O . TRP A 1 232 ? -6.113 12.185 -20.765 1.00 61.34 232 TRP A O 1
ATOM 1812 N N . GLY A 1 233 ? -5.319 14.031 -19.738 1.00 50.56 233 GLY A N 1
ATOM 1813 C CA . GLY A 1 233 ? -6.343 14.172 -18.695 1.00 50.56 233 GLY A CA 1
ATOM 1814 C C . GLY A 1 233 ? -7.782 13.946 -19.144 1.00 50.56 233 GLY A C 1
ATOM 1815 O O . GLY A 1 233 ? -8.137 14.367 -20.269 1.00 50.56 233 GLY A O 1
#

Nearest PDB structures (foldseek):
  3bhs-assembly1_A  TM=9.348E-01  e=4.953E-07  Nitrosomonas europaea ATCC 19718
  7v0k-assembly1_K  TM=7.134E-01  e=2.933E-03  Homo sapiens
  6k7g-assembly1_A  TM=3.792E-01  e=8.325E+00  Homo sapiens

pLDDT: mean 88.87, std 10.09, range [50.56, 98.56]

Mean predicted aligned error: 7.28 Å

Solvent-accessible surface area (backbone atoms only — not comparable to full-atom values): 12364 Å² total; per-residue (Å²): 132,63,70,66,60,56,52,51,50,53,52,51,51,51,50,51,50,50,52,52,50,52,51,47,48,66,61,42,48,63,64,47,56,77,27,47,55,88,63,80,48,70,67,42,52,56,35,46,57,34,38,53,51,45,56,50,40,40,54,30,53,31,36,48,60,16,37,34,58,94,44,32,72,57,39,50,54,35,38,53,40,18,30,55,29,13,25,54,44,32,49,49,45,40,49,76,73,66,58,65,68,61,51,41,50,66,58,52,38,53,23,48,50,56,16,38,22,50,50,58,12,40,66,67,40,64,84,78,61,58,70,75,49,28,33,55,51,12,53,59,43,25,62,54,51,52,50,52,50,52,46,56,70,32,47,93,76,46,38,89,81,63,79,58,73,66,22,62,55,78,29,54,46,43,15,53,54,50,15,50,50,51,39,67,68,67,59,61,71,64,66,79,74,54,82,76,50,67,43,74,70,30,49,51,42,25,53,53,24,50,55,51,42,61,71,47,41,66,43,56,36,37,55,84,47,59,82,90,61,60,77,74,120

Foldseek 3Di:
DDPVVVVVVVVVVVVVVVVVVVVCCVVVVVVLVQQEDPCPDPLLVLLVVLLVLLVVLLQLLLLLLLQFVVCNVVSSLLLVLLLVLLLVLLLCCCCVPVVVGHDTSLSSSVSSLLSSLQSLLCSLCPPLDDSNCSSVSNNVSNVVLVVVVVQLPDCVRNNPPRDDLLCVPSRVVSSPVVSVVVCVVSVPVVVVVDDRDGDPVSVVSSVVSVVSSVVSSLSNSCSNPPPVCSPVD

Radius of gyration: 20.2 Å; Cα contacts (8 Å, |Δi|>4): 251; chains: 1; bounding box: 49×38×62 Å

Sequence (233 aa):
MNRKYAISAVVLVAIVIAAVLCYFEMNGTIALADKISDGSSATEQLQFGKNLDIWFMLMLVAFLMIFIRKFEWGICLATLLSAVSSFVVYLAIQDFYFDYGTWDQTLLIKAVICSITLVIAIGVFCGTCKMWQYLLVGALFAPVYALVEWLLGNVTIAGELATDPGGSILVHMCAAYFGIGVALAIRDKRAFDEPMYTTTHSVTFVWLASMLLWMLWPSFVTSLVPAEDVTWG

Secondary structure (DSSP, 8-state):
--HHHHHHHHHHHHHHHHHHHHHHHHHHHHHHHTTB----SHHHHHHHHHHHHHHHHHHHHHHHHTTSTTTHHHHHHHHHHHHHHHHHHHHHHHHHTS---SB-HHHHHHHHHHHHHHHHHHHHHTTSS-TTHHHHHHHHHHHHHHHHHHHHH-HHHH-TT---TT-IIIIIIHHHHHHHHHHHHH--GGGGTS-----HHHHHHHHHHHHHHHHHHHHHHTTTS-GGGTT--